Protein AF-A0A6B2EL92-F1 (afdb_monomer)

Structure (mmCIF, N/CA/C/O backbone):
data_AF-A0A6B2EL92-F1
#
_entry.id   AF-A0A6B2EL92-F1
#
loop_
_atom_site.group_PDB
_atom_site.id
_atom_site.type_symbol
_atom_site.label_atom_id
_atom_site.label_alt_id
_atom_site.label_comp_id
_atom_site.label_asym_id
_atom_site.label_entity_id
_atom_site.label_seq_id
_atom_site.pdbx_PDB_ins_code
_atom_site.Cartn_x
_atom_site.Cartn_y
_atom_site.Cartn_z
_atom_site.occupancy
_atom_site.B_iso_or_equiv
_atom_site.auth_seq_id
_atom_site.auth_comp_id
_atom_site.auth_asym_id
_atom_site.auth_atom_id
_atom_site.pdbx_PDB_model_num
ATOM 1 N N . GLN A 1 1 ? -45.113 -0.847 66.327 1.00 62.00 1 GLN A N 1
ATOM 2 C CA . GLN A 1 1 ? -43.669 -0.813 65.986 1.00 62.00 1 GLN A CA 1
ATOM 3 C C . GLN A 1 1 ? -43.277 -1.879 64.959 1.00 62.00 1 GLN A C 1
ATOM 5 O O . GLN A 1 1 ? -42.511 -1.548 64.067 1.00 62.00 1 GLN A O 1
ATOM 10 N N . ALA A 1 2 ? -43.807 -3.109 65.018 1.00 69.88 2 ALA A N 1
ATOM 11 C CA . ALA A 1 2 ? -43.454 -4.174 64.065 1.00 69.88 2 ALA A CA 1
ATOM 12 C C . ALA A 1 2 ? -43.907 -3.928 62.606 1.00 69.88 2 ALA A C 1
ATOM 14 O O . ALA A 1 2 ? -43.173 -4.281 61.688 1.00 69.88 2 ALA A O 1
ATOM 15 N N . ASP A 1 3 ? -45.066 -3.299 62.379 1.00 76.19 3 ASP A N 1
ATOM 16 C CA . ASP A 1 3 ? -45.575 -3.066 61.013 1.00 76.19 3 ASP A CA 1
ATOM 17 C C . ASP A 1 3 ? -44.811 -1.967 60.266 1.00 76.19 3 ASP A C 1
ATOM 19 O O . ASP A 1 3 ? -44.430 -2.161 59.117 1.00 76.19 3 ASP A O 1
ATOM 23 N N . ALA A 1 4 ? -44.444 -0.883 60.955 1.00 79.31 4 ALA A N 1
ATOM 24 C CA . ALA A 1 4 ? -43.584 0.159 60.389 1.00 79.31 4 ALA A CA 1
ATOM 25 C C . ALA A 1 4 ? -42.209 -0.388 59.959 1.00 79.31 4 ALA A C 1
ATOM 27 O O . ALA A 1 4 ? -41.634 0.064 58.975 1.00 79.31 4 ALA A O 1
ATOM 28 N N . LEU A 1 5 ? -41.688 -1.395 60.671 1.00 82.56 5 LEU A N 1
ATOM 29 C CA . LEU A 1 5 ? -40.421 -2.033 60.318 1.00 82.56 5 LEU A CA 1
ATOM 30 C C . LEU A 1 5 ? -40.536 -2.875 59.037 1.00 82.56 5 LEU A C 1
ATOM 32 O O . LEU A 1 5 ? -39.579 -2.951 58.273 1.00 82.56 5 LEU A O 1
ATOM 36 N N . LYS A 1 6 ? -41.695 -3.504 58.795 1.00 86.81 6 LYS A N 1
ATOM 37 C CA . LYS A 1 6 ? -41.954 -4.298 57.583 1.00 86.81 6 LYS A CA 1
ATOM 38 C C . LYS A 1 6 ? -42.081 -3.422 56.341 1.00 86.81 6 LYS A C 1
ATOM 40 O O . LYS A 1 6 ? -41.546 -3.805 55.303 1.00 86.81 6 LYS A O 1
ATOM 45 N N . ASP A 1 7 ? -42.731 -2.267 56.460 1.00 89.06 7 ASP A N 1
ATOM 46 C CA . ASP A 1 7 ? -42.866 -1.317 55.349 1.00 89.06 7 ASP A CA 1
ATOM 47 C C . ASP A 1 7 ? -41.502 -0.758 54.929 1.00 89.06 7 ASP A C 1
ATOM 49 O O . ASP A 1 7 ? -41.141 -0.839 53.757 1.00 89.06 7 ASP A O 1
ATOM 53 N N . VAL A 1 8 ? -40.661 -0.355 55.889 1.00 88.56 8 VAL A N 1
ATOM 54 C CA . VAL A 1 8 ? -39.284 0.093 55.603 1.00 88.56 8 VAL A CA 1
ATOM 55 C C . VAL A 1 8 ? -38.455 -1.003 54.918 1.00 88.56 8 VAL A C 1
ATOM 57 O O . VAL A 1 8 ? -37.669 -0.727 54.012 1.00 88.56 8 VAL A O 1
ATOM 60 N N . LEU A 1 9 ? -38.634 -2.267 55.314 1.00 90.31 9 LEU A N 1
ATOM 61 C CA . LEU A 1 9 ? -37.930 -3.408 54.717 1.00 90.31 9 LEU A CA 1
ATOM 62 C C . LEU A 1 9 ? -38.389 -3.693 53.279 1.00 90.31 9 LEU A C 1
ATOM 64 O O . LEU A 1 9 ? -37.594 -4.141 52.450 1.00 90.31 9 LEU A O 1
ATOM 68 N N . LYS A 1 10 ? -39.665 -3.438 52.981 1.00 91.69 10 LYS A N 1
ATOM 69 C CA . LYS A 1 10 ? -40.235 -3.555 51.637 1.00 91.69 10 LYS A CA 1
ATOM 70 C C . LYS A 1 10 ? -39.703 -2.453 50.721 1.00 91.69 10 LYS A C 1
ATOM 72 O O . LYS A 1 10 ? -39.262 -2.761 49.614 1.00 91.69 10 LYS A O 1
ATOM 77 N N . ASP A 1 11 ? -39.651 -1.218 51.212 1.00 92.56 11 ASP A N 1
ATOM 78 C CA . ASP A 1 11 ? -39.120 -0.076 50.464 1.00 92.56 11 ASP A CA 1
ATOM 79 C C . ASP A 1 11 ? -37.625 -0.243 50.168 1.00 92.56 11 ASP A C 1
ATOM 81 O O . ASP A 1 11 ? -37.191 -0.037 49.036 1.00 92.56 11 ASP A O 1
ATOM 85 N N . LEU A 1 12 ? -36.842 -0.729 51.139 1.00 91.56 12 LEU A N 1
ATOM 86 C CA . LEU A 1 12 ? -35.421 -1.046 50.948 1.00 91.56 12 LEU A CA 1
ATOM 87 C C . LEU A 1 12 ? -35.187 -2.096 49.857 1.00 91.56 12 LEU A C 1
ATOM 89 O O . LEU A 1 12 ? -34.265 -1.951 49.053 1.00 91.56 12 LEU A O 1
ATOM 93 N N . LYS A 1 13 ? -36.021 -3.141 49.799 1.00 91.94 13 LYS A N 1
ATOM 94 C CA . LYS A 1 13 ? -35.942 -4.152 48.734 1.00 91.94 13 LYS A CA 1
ATOM 95 C C . LYS A 1 13 ? -36.304 -3.568 47.372 1.00 91.94 13 LYS A C 1
ATOM 97 O O . LYS A 1 13 ? -35.596 -3.834 46.404 1.00 91.94 13 LYS A O 1
ATOM 102 N N . SER A 1 14 ? -37.345 -2.738 47.311 1.00 92.06 14 SER A N 1
ATOM 103 C CA . SER A 1 14 ? -37.746 -2.052 46.078 1.00 92.06 14 SER A CA 1
ATOM 104 C C . SER A 1 14 ? -36.628 -1.141 45.554 1.00 92.06 14 SER A C 1
ATOM 106 O O . SER A 1 14 ? -36.271 -1.206 44.379 1.00 92.06 14 SER A O 1
ATOM 108 N N . LEU A 1 15 ? -36.003 -0.355 46.436 1.00 91.50 15 LEU A N 1
ATOM 109 C CA . LEU A 1 15 ? -34.844 0.480 46.106 1.00 91.50 15 LEU A CA 1
ATOM 110 C C . LEU A 1 15 ? -33.643 -0.353 45.641 1.00 91.50 15 LEU A C 1
ATOM 112 O O . LEU A 1 15 ? -32.949 0.026 44.698 1.00 91.50 15 LEU A O 1
ATOM 116 N N . GLN A 1 16 ? -33.392 -1.505 46.265 1.00 92.94 16 GLN A N 1
ATOM 117 C CA . GLN A 1 16 ? -32.306 -2.397 45.860 1.00 92.94 16 GLN A CA 1
ATOM 118 C C . GLN A 1 16 ? -32.509 -2.938 44.434 1.00 92.94 16 GLN A C 1
ATOM 120 O O . GLN A 1 16 ? -31.552 -2.990 43.655 1.00 92.94 16 GLN A O 1
ATOM 125 N N . GLU A 1 17 ? -33.735 -3.323 44.075 1.00 92.81 17 GLU A N 1
ATOM 126 C CA . GLU A 1 17 ? -34.073 -3.784 42.723 1.00 92.81 17 GLU A CA 1
ATOM 127 C C . GLU A 1 17 ? -33.903 -2.671 41.682 1.00 92.81 17 GLU A C 1
ATOM 129 O O . GLU A 1 17 ? -33.336 -2.898 40.606 1.00 92.81 17 GLU A O 1
ATOM 134 N N . GLU A 1 18 ? -34.310 -1.446 42.016 1.00 92.62 18 GLU A N 1
ATOM 135 C CA . GLU A 1 18 ? -34.165 -0.287 41.138 1.00 92.62 18 GLU A CA 1
ATOM 136 C C . GLU A 1 18 ? -32.689 0.076 40.904 1.00 92.62 18 GLU A C 1
ATOM 138 O O . GLU A 1 18 ? -32.262 0.264 39.760 1.00 92.62 18 GLU A O 1
ATOM 143 N N . VAL A 1 19 ? -31.865 0.047 41.957 1.00 92.00 19 VAL A N 1
ATOM 144 C CA . VAL A 1 19 ? -30.409 0.245 41.853 1.00 92.00 19 VAL A CA 1
ATOM 145 C C . VAL A 1 19 ? -29.755 -0.843 40.995 1.00 92.00 19 VAL A C 1
ATOM 147 O O . VAL A 1 19 ? -28.868 -0.545 40.190 1.00 92.00 19 VAL A O 1
ATOM 150 N N . GLN A 1 20 ? -30.181 -2.104 41.108 1.00 91.56 20 GLN A N 1
ATOM 151 C CA . GLN A 1 20 ? -29.668 -3.173 40.243 1.00 91.56 20 GLN A CA 1
ATOM 152 C C . GLN A 1 20 ? -30.050 -2.967 38.775 1.00 91.56 20 GLN A C 1
ATOM 154 O O . GLN A 1 20 ? -29.225 -3.201 37.885 1.00 91.56 20 GLN A O 1
ATOM 159 N N . LYS A 1 21 ? -31.279 -2.514 38.510 1.00 91.44 21 LYS A N 1
ATOM 160 C CA . LYS A 1 21 ? -31.738 -2.195 37.157 1.00 91.44 21 LYS A CA 1
ATOM 161 C C . LYS A 1 21 ? -30.909 -1.060 36.560 1.00 91.44 21 LYS A C 1
ATOM 163 O O . LYS A 1 21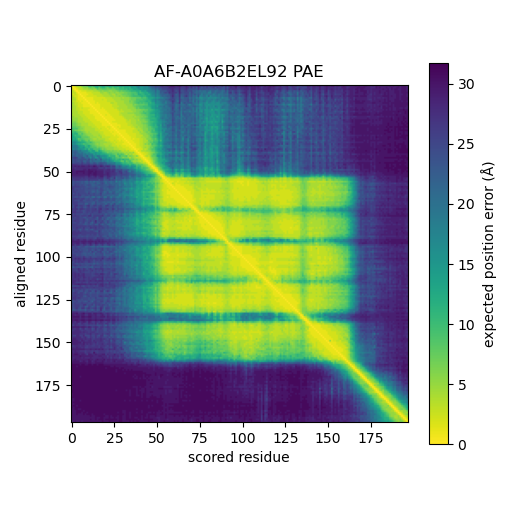 ? -30.398 -1.216 35.451 1.00 91.44 21 LYS A O 1
ATOM 168 N N . LEU A 1 22 ? -30.685 0.005 37.334 1.00 90.50 22 LEU A N 1
ATOM 169 C CA . LEU A 1 22 ? -29.854 1.143 36.945 1.00 90.50 22 LEU A CA 1
ATOM 170 C C . LEU A 1 22 ? -28.427 0.715 36.586 1.00 90.50 22 LEU A C 1
ATOM 172 O O . LEU A 1 22 ? -27.943 1.073 35.512 1.00 90.50 22 LEU A O 1
ATOM 176 N N . ARG A 1 23 ? -27.790 -0.136 37.403 1.00 90.19 23 ARG A N 1
ATOM 177 C CA . ARG A 1 23 ? -26.445 -0.672 37.117 1.00 90.19 23 ARG A CA 1
ATOM 178 C C . ARG A 1 23 ? -26.371 -1.405 35.775 1.00 90.19 23 ARG A C 1
ATOM 180 O O . ARG A 1 23 ? -25.430 -1.180 35.014 1.00 90.19 23 ARG A O 1
ATOM 187 N N . LYS A 1 24 ? -27.368 -2.236 35.448 1.00 88.94 24 LYS A N 1
ATOM 188 C CA . LYS A 1 24 ? -27.425 -2.950 34.157 1.00 88.94 24 LYS A CA 1
ATOM 189 C C . LYS A 1 24 ? -27.545 -1.984 32.976 1.00 88.94 24 LYS A C 1
ATOM 191 O O . LYS A 1 24 ? -26.865 -2.162 31.963 1.00 88.94 24 LYS A O 1
ATOM 196 N N . THR A 1 25 ? -28.368 -0.942 33.102 1.00 88.75 25 THR A N 1
ATOM 197 C CA . THR A 1 25 ? -28.475 0.109 32.076 1.00 88.75 25 THR A CA 1
ATOM 198 C C . THR A 1 25 ? -27.173 0.882 31.903 1.00 88.75 25 THR A C 1
ATOM 200 O O . THR A 1 25 ? -26.753 1.077 30.764 1.00 88.75 25 THR A O 1
ATOM 203 N N . THR A 1 26 ? -26.487 1.251 32.989 1.00 86.25 26 THR A N 1
ATOM 204 C CA . THR A 1 26 ? -25.195 1.951 32.912 1.00 86.25 26 THR A CA 1
ATOM 205 C C . THR A 1 26 ? -24.138 1.099 32.215 1.00 86.25 26 THR A C 1
ATOM 207 O O . THR A 1 26 ? -23.452 1.599 31.333 1.00 86.25 26 THR A O 1
ATOM 210 N N . GLN A 1 27 ? -24.057 -0.197 32.532 1.00 86.25 27 GLN A N 1
ATOM 211 C CA . GLN A 1 27 ? -23.104 -1.119 31.902 1.00 86.25 27 GLN A CA 1
ATOM 212 C C . GLN A 1 27 ? -23.378 -1.325 30.401 1.00 86.25 27 GLN A C 1
ATOM 214 O O . GLN A 1 27 ? -22.464 -1.424 29.580 1.00 86.25 27 GLN A O 1
ATOM 219 N N . THR A 1 28 ? -24.657 -1.357 30.023 1.00 85.56 28 THR A N 1
ATOM 220 C CA . THR A 1 28 ? -25.063 -1.427 28.614 1.00 85.56 28 THR A CA 1
ATOM 221 C C . THR A 1 28 ? -24.697 -0.138 27.875 1.00 85.56 28 THR A C 1
ATOM 223 O O . THR A 1 28 ? -24.217 -0.194 26.744 1.00 85.56 28 THR A O 1
ATOM 226 N N . ALA A 1 29 ? -24.897 1.022 28.507 1.00 83.25 29 ALA A N 1
ATOM 227 C CA . ALA A 1 29 ? -24.548 2.316 27.933 1.00 83.25 29 ALA A CA 1
ATOM 228 C C . ALA A 1 29 ? -23.032 2.465 27.738 1.00 83.25 29 ALA A C 1
ATOM 230 O O . ALA A 1 29 ? -22.611 2.840 26.648 1.00 83.25 29 ALA A O 1
ATOM 231 N N . THR A 1 30 ? -22.209 2.091 28.722 1.00 83.88 30 THR A N 1
ATOM 232 C CA . THR A 1 30 ? -20.742 2.144 28.586 1.00 83.88 30 THR A CA 1
ATOM 233 C C . THR A 1 30 ? -20.225 1.216 27.497 1.00 83.88 30 THR A C 1
ATOM 235 O O . THR A 1 30 ? -19.344 1.603 26.738 1.00 83.88 30 THR A O 1
ATOM 238 N N . THR A 1 31 ? -20.813 0.028 27.343 1.00 83.19 31 THR A N 1
ATOM 239 C CA . THR A 1 31 ? -20.424 -0.891 26.263 1.00 83.19 31 THR A CA 1
ATOM 240 C C . THR A 1 31 ? -20.782 -0.314 24.890 1.00 83.19 31 THR A C 1
ATOM 242 O O . THR A 1 31 ? -19.991 -0.393 23.955 1.00 83.19 31 THR A O 1
ATOM 245 N N . LYS A 1 32 ? -21.957 0.317 24.759 1.00 85.50 32 LYS A N 1
ATOM 246 C CA . LYS A 1 32 ? -22.360 0.997 23.518 1.00 85.50 32 LYS A CA 1
ATOM 247 C C . LYS A 1 32 ? -21.472 2.199 23.196 1.00 85.50 32 LYS A C 1
ATOM 249 O O . LYS A 1 32 ? -21.157 2.387 22.028 1.00 85.50 32 LYS A O 1
ATOM 254 N N . ILE A 1 33 ? -21.059 2.968 24.205 1.00 82.81 33 ILE A N 1
ATOM 255 C CA . ILE A 1 33 ? -20.118 4.084 24.041 1.00 82.81 33 ILE A CA 1
ATOM 256 C C . ILE A 1 33 ? -18.766 3.562 23.549 1.00 82.81 33 ILE A C 1
ATOM 258 O O . ILE A 1 33 ? -18.303 4.025 22.518 1.00 82.81 33 ILE A O 1
ATOM 262 N N . ALA A 1 34 ? -18.209 2.522 24.175 1.00 75.31 34 ALA A N 1
ATOM 263 C CA . ALA A 1 34 ? -16.937 1.935 23.745 1.00 75.31 34 ALA A CA 1
ATOM 264 C C . ALA A 1 34 ? -16.983 1.396 22.299 1.00 75.31 34 ALA A C 1
ATOM 266 O O . ALA A 1 34 ? -16.024 1.522 21.539 1.00 75.31 34 ALA A O 1
ATOM 267 N N . ILE A 1 35 ? -18.114 0.809 21.887 1.00 78.56 35 ILE A N 1
ATOM 268 C CA . ILE A 1 35 ? -18.321 0.376 20.496 1.00 78.56 35 ILE A CA 1
ATOM 269 C C . ILE A 1 35 ? -18.416 1.585 19.555 1.00 78.56 35 ILE A C 1
ATOM 271 O O . ILE A 1 35 ? -17.847 1.555 18.466 1.00 78.56 35 ILE A O 1
ATOM 275 N N . ALA A 1 36 ? -19.126 2.642 19.956 1.00 71.88 36 ALA A N 1
ATOM 276 C CA . ALA A 1 36 ? -19.247 3.862 19.168 1.00 71.88 36 ALA A CA 1
ATOM 277 C C . ALA A 1 36 ? -17.892 4.562 18.997 1.00 71.88 36 ALA A C 1
ATOM 279 O O . ALA A 1 36 ? -17.564 4.924 17.875 1.00 71.88 36 ALA A O 1
ATOM 280 N N . GLU A 1 37 ? -17.086 4.661 20.056 1.00 73.25 37 GLU A N 1
ATOM 281 C CA . GLU A 1 37 ? -15.731 5.230 20.036 1.00 73.25 37 GLU A CA 1
ATOM 282 C C . GLU A 1 37 ? -14.824 4.472 19.059 1.00 73.25 37 GLU A C 1
ATOM 284 O O . GLU A 1 37 ? -14.254 5.068 18.142 1.00 73.25 37 GLU A O 1
ATOM 289 N N . LYS A 1 38 ? -14.801 3.136 19.151 1.00 69.25 38 LYS A N 1
ATOM 290 C CA . LYS A 1 38 ? -14.048 2.278 18.224 1.00 69.25 38 LYS A CA 1
ATOM 291 C C . LYS A 1 38 ? -14.486 2.457 16.763 1.00 69.25 38 LYS A C 1
ATOM 293 O O . LYS A 1 38 ? -13.662 2.451 15.844 1.00 69.25 38 LYS A O 1
ATOM 298 N N . ASN A 1 39 ? -15.789 2.613 16.535 1.00 67.62 39 ASN A N 1
ATOM 299 C CA . ASN A 1 39 ? -16.327 2.860 15.201 1.00 67.62 39 ASN A CA 1
ATOM 300 C C . ASN A 1 39 ? -15.980 4.270 14.703 1.00 67.62 39 ASN A C 1
ATOM 302 O O . ASN A 1 39 ? -15.669 4.428 13.526 1.00 67.62 39 ASN A O 1
ATOM 306 N N . THR A 1 40 ? -15.993 5.287 15.569 1.00 64.44 40 THR A N 1
ATOM 307 C CA . THR A 1 40 ? -15.628 6.658 15.190 1.00 64.44 40 THR A CA 1
ATOM 308 C C . THR A 1 40 ? -14.151 6.795 14.854 1.00 64.44 40 THR A C 1
ATOM 310 O O . THR A 1 40 ? -13.849 7.463 13.874 1.00 64.44 40 THR A O 1
ATOM 313 N N . GLU A 1 41 ? -13.247 6.117 15.569 1.00 60.81 41 GLU A N 1
ATOM 314 C CA . GLU A 1 41 ? -11.820 6.060 15.211 1.00 60.81 41 GLU A CA 1
ATOM 315 C C . GLU A 1 41 ? -11.624 5.431 13.825 1.00 60.81 41 GLU A C 1
ATOM 317 O O . GLU A 1 41 ? -10.952 5.998 12.966 1.00 60.81 41 GLU A O 1
ATOM 322 N N . SER A 1 42 ? -12.318 4.319 13.559 1.00 59.28 42 SER A N 1
ATOM 323 C CA . SER A 1 42 ? -12.273 3.640 12.255 1.00 59.28 42 SER A CA 1
ATOM 324 C C . SER A 1 42 ? -12.815 4.509 11.109 1.00 59.28 42 SER A C 1
ATOM 326 O O . SER A 1 42 ? -12.367 4.388 9.971 1.00 59.28 42 SER A O 1
ATOM 328 N N . ILE A 1 43 ? -13.794 5.378 11.386 1.00 59.31 43 ILE A N 1
ATOM 329 C CA . ILE A 1 43 ? -14.372 6.305 10.402 1.00 59.31 43 ILE A CA 1
ATOM 330 C C . ILE A 1 43 ? -13.485 7.544 10.220 1.00 59.31 43 ILE A C 1
ATOM 332 O O . ILE A 1 43 ? -13.347 8.025 9.097 1.00 59.31 43 ILE A O 1
ATOM 336 N N . LEU A 1 44 ? -12.857 8.055 11.281 1.00 55.09 44 LEU A N 1
ATOM 337 C CA . LEU A 1 44 ? -11.950 9.203 11.189 1.00 55.09 44 LEU A CA 1
ATOM 338 C C . LEU A 1 44 ? -10.738 8.887 10.297 1.00 55.09 44 LEU A C 1
ATOM 340 O O . LEU A 1 44 ? -10.370 9.715 9.462 1.00 55.09 44 LEU A O 1
ATOM 344 N N . ASP A 1 45 ? -10.215 7.661 10.393 1.00 55.38 45 ASP A N 1
ATOM 345 C CA . ASP A 1 45 ? -9.161 7.127 9.515 1.00 55.38 45 ASP A CA 1
ATOM 346 C C . ASP A 1 45 ? -9.585 7.041 8.032 1.00 55.38 45 ASP A C 1
ATOM 348 O O . ASP A 1 45 ? -8.746 7.060 7.128 1.00 55.38 45 ASP A O 1
ATOM 352 N N . LEU A 1 46 ? -10.890 6.964 7.747 1.00 54.50 46 LEU A N 1
ATOM 353 C CA . LEU A 1 46 ? -11.427 6.901 6.383 1.00 54.50 46 LEU A CA 1
ATOM 354 C C . LEU A 1 46 ? -11.695 8.284 5.774 1.00 54.50 46 LEU A C 1
ATOM 356 O O . LEU A 1 46 ? -11.638 8.420 4.551 1.00 54.50 46 LEU A O 1
ATOM 360 N N . VAL A 1 47 ? -12.004 9.292 6.597 1.00 50.88 47 VAL A N 1
ATOM 361 C CA . VAL A 1 47 ? -12.544 10.585 6.137 1.00 50.88 47 VAL A CA 1
ATOM 362 C C . VAL A 1 47 ? -11.475 11.665 5.974 1.00 50.88 47 VAL A C 1
ATOM 364 O O . VAL A 1 47 ? -11.686 12.593 5.194 1.00 50.88 47 VAL A O 1
ATOM 367 N N . GLN A 1 48 ? -10.315 11.566 6.631 1.00 48.12 48 GLN A N 1
ATOM 368 C CA . GLN A 1 48 ? -9.270 12.568 6.415 1.00 48.12 48 GLN A CA 1
ATOM 369 C C . GLN A 1 48 ? -8.563 12.369 5.056 1.00 48.12 48 GLN A C 1
ATOM 371 O O . GLN A 1 48 ? -7.986 11.303 4.795 1.00 48.12 48 GLN A O 1
ATOM 376 N N . PRO A 1 49 ? -8.577 13.378 4.159 1.00 47.97 49 PRO A N 1
ATOM 377 C CA . PRO A 1 49 ? -7.611 13.426 3.076 1.00 47.97 49 PRO A CA 1
ATOM 378 C C . PRO A 1 49 ? -6.236 13.584 3.720 1.00 47.97 49 PRO A C 1
ATOM 380 O O . PRO A 1 49 ? -6.021 14.524 4.477 1.00 47.97 49 PRO A O 1
ATOM 383 N N . ASP A 1 50 ? -5.347 12.630 3.461 1.00 53.03 50 ASP A N 1
ATOM 384 C CA . ASP A 1 50 ? -4.000 12.605 4.027 1.00 53.03 50 ASP A CA 1
ATOM 385 C C . ASP A 1 50 ? -3.227 13.785 3.408 1.00 53.03 50 ASP A C 1
ATOM 387 O O . ASP A 1 50 ? -2.938 13.742 2.206 1.00 53.03 50 ASP A O 1
ATOM 391 N N . PRO A 1 51 ? -2.981 14.885 4.146 1.00 46.00 51 PRO A N 1
ATOM 392 C CA . PRO A 1 51 ? -2.539 16.146 3.548 1.00 46.00 51 PRO A CA 1
ATOM 393 C C . PRO A 1 51 ? -1.087 16.093 3.043 1.00 46.00 51 PRO A C 1
ATOM 395 O O . PRO A 1 51 ? -0.634 17.022 2.383 1.00 46.00 51 PRO A O 1
ATOM 398 N N . GLU A 1 52 ? -0.383 14.989 3.297 1.00 52.66 52 GLU A N 1
ATOM 399 C CA . GLU A 1 52 ? 0.986 14.721 2.855 1.00 52.66 52 GLU A CA 1
ATOM 400 C C . GLU A 1 52 ? 1.106 13.308 2.273 1.00 52.66 52 GLU A C 1
ATOM 402 O O . GLU A 1 52 ? 2.044 12.574 2.580 1.00 52.66 52 GLU A O 1
ATOM 407 N N . SER A 1 53 ? 0.143 12.863 1.459 1.00 61.28 53 SER A N 1
ATOM 408 C CA . SER A 1 53 ? 0.303 11.559 0.814 1.00 61.28 53 SER A CA 1
ATOM 409 C C . SER A 1 53 ? 1.510 11.604 -0.129 1.00 61.28 53 SER A C 1
ATOM 411 O O . SER A 1 53 ? 1.438 12.141 -1.230 1.00 61.28 53 SER A O 1
ATOM 413 N N . SER A 1 54 ? 2.631 11.013 0.289 1.00 72.56 54 SER A N 1
ATOM 414 C CA . SER A 1 54 ? 3.834 10.805 -0.532 1.00 72.56 54 SER A CA 1
ATOM 415 C C . SER A 1 54 ? 3.619 9.787 -1.666 1.00 72.56 54 SER A C 1
ATOM 417 O O . SER A 1 54 ? 4.574 9.326 -2.291 1.00 72.56 54 SER A O 1
ATOM 419 N N . PHE A 1 55 ? 2.363 9.406 -1.903 1.00 84.12 55 PHE A N 1
ATOM 420 C CA . PHE A 1 55 ? 1.921 8.448 -2.898 1.00 84.12 55 PHE A CA 1
ATOM 421 C C . PHE A 1 55 ? 1.008 9.139 -3.928 1.00 84.12 55 PHE A C 1
ATOM 423 O O . PHE A 1 55 ? 0.221 10.013 -3.561 1.00 84.12 55 PHE A O 1
ATOM 430 N N . PRO A 1 56 ? 1.039 8.719 -5.203 1.00 89.19 56 PRO A N 1
ATOM 431 C CA . PRO A 1 56 ? 1.879 7.653 -5.740 1.00 89.19 56 PRO A CA 1
ATOM 432 C C . PRO A 1 56 ? 3.348 8.080 -5.903 1.00 89.19 56 PRO A C 1
ATOM 434 O O . PRO A 1 56 ? 3.649 9.233 -6.184 1.00 89.19 56 PRO A O 1
ATOM 437 N N . ILE A 1 57 ? 4.267 7.126 -5.763 1.00 90.69 57 ILE A N 1
ATOM 438 C CA . ILE A 1 57 ? 5.700 7.290 -6.021 1.00 90.69 57 ILE A CA 1
ATOM 439 C C . ILE A 1 57 ? 5.918 7.330 -7.533 1.00 90.69 57 ILE A C 1
ATOM 441 O O . ILE A 1 57 ? 5.545 6.391 -8.244 1.00 90.69 57 ILE A O 1
ATOM 445 N N . GLN A 1 58 ? 6.546 8.404 -8.004 1.00 92.56 58 GLN A N 1
ATOM 446 C CA . GLN A 1 58 ? 6.724 8.699 -9.433 1.00 92.56 58 GLN A CA 1
ATOM 447 C C . GLN A 1 58 ? 8.197 8.706 -9.857 1.00 92.56 58 GLN A C 1
ATOM 449 O O . GLN A 1 58 ? 8.508 8.636 -11.0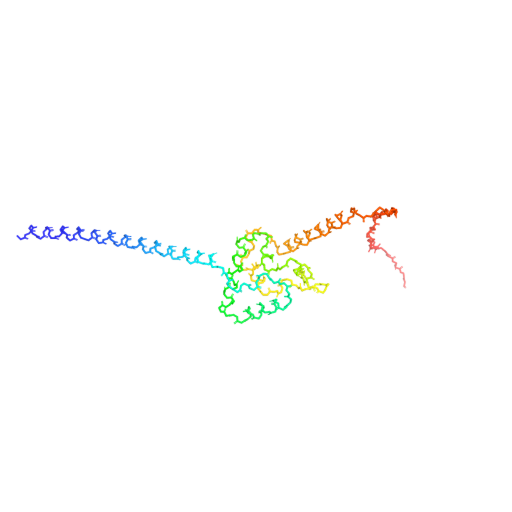43 1.00 92.56 58 GLN A O 1
ATOM 454 N N . SER A 1 59 ? 9.111 8.812 -8.893 1.00 92.81 59 SER A N 1
ATOM 455 C CA . SER A 1 59 ? 10.546 8.931 -9.136 1.00 92.81 59 SER A CA 1
ATOM 456 C C . SER A 1 59 ? 11.378 8.335 -8.005 1.00 92.81 59 SER A C 1
ATOM 458 O O . SER A 1 59 ? 10.899 8.129 -6.884 1.00 92.81 59 SER A O 1
ATOM 460 N N . ASP A 1 60 ? 12.662 8.133 -8.284 1.00 92.19 60 ASP A N 1
ATOM 461 C CA . ASP A 1 60 ? 13.635 7.674 -7.293 1.00 92.19 60 ASP A CA 1
ATOM 462 C C . ASP A 1 60 ? 13.770 8.644 -6.116 1.00 92.19 60 ASP A C 1
ATOM 464 O O . ASP A 1 60 ? 13.875 8.204 -4.975 1.00 92.19 60 ASP A O 1
ATOM 468 N N . ASP A 1 61 ? 13.676 9.952 -6.362 1.00 91.06 61 ASP A N 1
ATOM 469 C CA . ASP A 1 61 ? 13.708 10.960 -5.300 1.00 91.06 61 ASP A CA 1
ATOM 470 C C . ASP A 1 61 ? 12.507 10.826 -4.363 1.00 91.06 61 ASP A C 1
ATOM 472 O O . ASP A 1 61 ? 12.659 10.894 -3.142 1.00 91.06 61 ASP A O 1
ATOM 476 N N . THR A 1 62 ? 11.307 10.603 -4.916 1.00 90.69 62 THR A N 1
ATOM 477 C CA . THR A 1 62 ? 10.109 10.365 -4.096 1.00 90.69 62 THR A CA 1
ATOM 478 C C . THR A 1 62 ? 10.219 9.061 -3.314 1.00 90.69 62 THR A C 1
ATOM 480 O O . THR A 1 62 ? 9.889 9.034 -2.133 1.00 90.69 62 THR A O 1
ATOM 483 N N . LEU A 1 63 ? 10.767 8.004 -3.921 1.00 91.81 63 LEU A N 1
ATOM 484 C CA . LEU A 1 63 ? 10.997 6.737 -3.235 1.00 91.81 63 LEU A CA 1
ATOM 485 C C . LEU A 1 63 ? 11.985 6.887 -2.077 1.00 91.81 63 LEU A C 1
ATOM 487 O O . LEU A 1 63 ? 11.720 6.382 -0.990 1.00 91.81 63 LEU A O 1
ATOM 491 N N . ASN A 1 64 ? 13.105 7.573 -2.301 1.00 90.81 64 ASN A N 1
ATOM 492 C CA . ASN A 1 64 ? 14.145 7.762 -1.294 1.00 90.81 64 ASN A CA 1
ATOM 493 C C . ASN A 1 64 ? 13.625 8.581 -0.105 1.00 90.81 64 ASN A C 1
ATOM 495 O O . ASN A 1 64 ? 13.931 8.249 1.036 1.00 90.81 64 ASN A O 1
ATOM 499 N N . LYS A 1 65 ? 12.797 9.607 -0.355 1.00 89.19 65 LYS A N 1
ATOM 500 C CA . LYS A 1 65 ? 12.123 10.372 0.707 1.00 89.19 65 LYS A CA 1
ATOM 501 C C . LYS A 1 65 ? 11.195 9.485 1.533 1.00 89.19 65 LYS A C 1
ATOM 503 O O . LYS A 1 65 ? 11.349 9.411 2.743 1.00 89.19 65 LYS A O 1
ATOM 508 N N . VAL A 1 66 ? 10.319 8.730 0.868 1.00 89.38 66 VAL A N 1
ATOM 509 C CA . VAL A 1 66 ? 9.392 7.803 1.538 1.00 89.38 66 VAL A CA 1
ATOM 510 C C . VAL A 1 66 ? 10.137 6.729 2.335 1.00 89.38 66 VAL A C 1
ATOM 512 O O . VAL A 1 66 ? 9.705 6.352 3.420 1.00 89.38 66 VAL A O 1
ATOM 515 N N . GLN A 1 67 ? 11.261 6.224 1.822 1.00 89.44 67 GLN A N 1
ATOM 516 C CA . GLN A 1 67 ? 12.100 5.271 2.551 1.00 89.44 67 GLN A CA 1
ATOM 517 C C . GLN A 1 67 ? 12.763 5.907 3.774 1.00 89.44 67 GLN A C 1
ATOM 519 O O . GLN A 1 67 ? 12.733 5.307 4.844 1.00 89.44 67 GLN A O 1
ATOM 524 N N . ALA A 1 68 ? 13.291 7.127 3.648 1.00 88.25 68 ALA A N 1
ATOM 525 C CA . ALA A 1 68 ? 13.844 7.855 4.785 1.00 88.25 68 ALA A CA 1
ATOM 526 C C . ALA A 1 68 ? 12.781 8.083 5.874 1.00 88.25 68 ALA A C 1
ATOM 528 O O . ALA A 1 68 ? 13.024 7.786 7.042 1.00 88.25 68 ALA A O 1
ATOM 529 N N . ASP A 1 69 ? 11.578 8.515 5.490 1.00 87.06 69 ASP A N 1
ATOM 530 C CA . ASP A 1 69 ? 10.457 8.714 6.415 1.00 87.06 69 ASP A CA 1
ATOM 531 C C . ASP A 1 69 ? 10.001 7.402 7.069 1.00 87.06 69 ASP A C 1
ATOM 533 O O . ASP A 1 69 ? 9.598 7.375 8.235 1.00 87.06 69 ASP A O 1
ATOM 537 N N . TRP A 1 70 ? 10.089 6.285 6.344 1.00 87.75 70 TRP A N 1
ATOM 538 C CA . TRP A 1 70 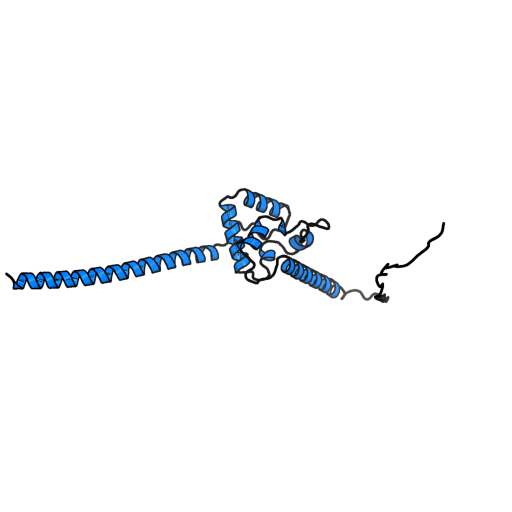? 9.793 4.960 6.880 1.00 87.75 70 TRP A CA 1
ATOM 539 C C . TRP A 1 70 ? 10.815 4.506 7.929 1.00 87.75 70 TRP A C 1
ATOM 541 O O . TRP A 1 70 ? 10.437 3.962 8.971 1.00 87.75 70 TRP A O 1
ATOM 551 N N . ASP A 1 71 ? 12.100 4.740 7.670 1.00 86.00 71 ASP A N 1
ATOM 552 C CA . ASP A 1 71 ? 13.194 4.301 8.536 1.00 86.00 71 ASP A CA 1
ATOM 553 C C . ASP A 1 71 ? 13.278 5.115 9.837 1.00 86.00 71 ASP A C 1
ATOM 555 O O . ASP A 1 71 ? 13.699 4.589 10.871 1.00 86.00 71 ASP A O 1
ATOM 559 N N . LEU A 1 72 ? 12.810 6.367 9.818 1.00 84.12 72 LEU A N 1
ATOM 560 C CA . LEU A 1 72 ? 12.797 7.259 10.981 1.00 84.12 72 LEU A CA 1
ATOM 561 C C . LEU A 1 72 ? 11.767 6.871 12.062 1.00 84.12 72 LEU A C 1
ATOM 563 O O . LEU A 1 72 ? 11.887 7.349 13.190 1.00 84.12 72 LEU A O 1
ATOM 567 N N . LYS A 1 73 ? 10.793 5.993 11.764 1.00 77.00 73 LYS A N 1
ATOM 568 C CA . LYS A 1 73 ? 9.759 5.501 12.708 1.00 77.00 73 LYS A CA 1
ATOM 569 C C . LYS A 1 73 ? 9.068 6.616 13.508 1.00 77.00 73 LYS A C 1
ATOM 571 O O . LYS A 1 73 ? 8.898 6.511 14.723 1.00 77.00 73 LYS A O 1
ATOM 576 N N . THR A 1 74 ? 8.689 7.689 12.829 1.00 78.25 74 THR A N 1
ATOM 577 C CA . THR A 1 74 ? 8.017 8.853 13.420 1.00 78.25 74 THR A CA 1
ATOM 578 C C . THR A 1 74 ? 6.498 8.749 13.266 1.00 78.25 74 THR A C 1
ATOM 580 O O . THR A 1 74 ? 5.979 7.805 12.666 1.00 78.25 74 THR A O 1
ATOM 583 N N . ASP A 1 75 ? 5.767 9.760 13.743 1.00 77.94 75 ASP A N 1
ATOM 584 C CA . ASP A 1 75 ? 4.328 9.911 13.476 1.00 77.94 75 ASP A CA 1
ATOM 585 C C . ASP A 1 75 ? 4.002 9.879 11.971 1.00 77.94 75 ASP A C 1
ATOM 587 O O . ASP A 1 75 ? 2.933 9.418 11.571 1.00 77.94 75 ASP A O 1
ATOM 591 N N . VAL A 1 76 ? 4.940 10.310 11.117 1.00 79.00 76 VAL A N 1
ATOM 592 C CA . VAL A 1 76 ? 4.825 10.224 9.652 1.00 79.00 76 VAL A CA 1
ATOM 593 C C . VAL A 1 76 ? 4.729 8.765 9.204 1.00 79.00 76 VAL A C 1
ATOM 595 O O . VAL A 1 76 ? 3.880 8.423 8.382 1.00 79.00 76 VAL A O 1
ATOM 598 N N . THR A 1 77 ? 5.531 7.872 9.790 1.00 82.69 77 THR A N 1
ATOM 599 C CA . THR A 1 77 ? 5.495 6.437 9.489 1.00 82.69 77 THR A CA 1
ATOM 600 C C . THR A 1 77 ? 4.150 5.810 9.871 1.00 82.69 77 THR A C 1
ATOM 602 O O . THR A 1 77 ? 3.638 4.961 9.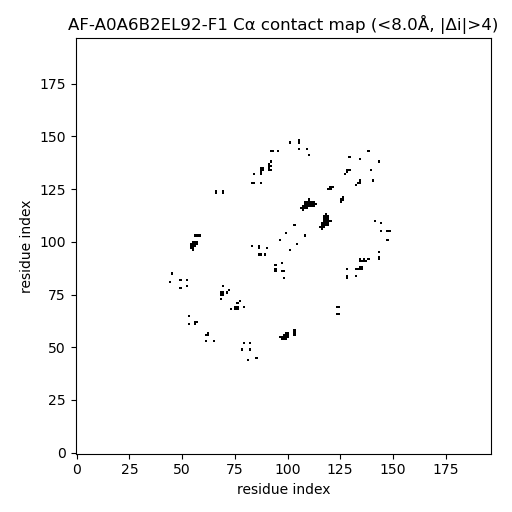140 1.00 82.69 77 THR A O 1
ATOM 605 N N . GLU A 1 78 ? 3.544 6.216 10.991 1.00 82.31 78 GLU A N 1
ATOM 606 C CA . GLU A 1 78 ? 2.222 5.710 11.392 1.00 82.31 78 GLU A CA 1
ATOM 607 C C . GLU A 1 78 ? 1.109 6.209 10.464 1.00 82.31 78 GLU A C 1
ATOM 609 O O . GLU A 1 78 ? 0.288 5.404 10.018 1.00 82.31 78 GLU A O 1
ATOM 614 N N . LYS A 1 79 ? 1.138 7.487 10.060 1.00 82.50 79 LYS A N 1
ATOM 615 C CA . LYS A 1 79 ? 0.232 8.009 9.019 1.00 82.50 79 LYS A CA 1
ATOM 616 C C . LYS A 1 79 ? 0.382 7.242 7.709 1.00 82.50 79 LYS A C 1
ATOM 618 O O . LYS A 1 79 ? -0.607 6.810 7.116 1.00 82.50 79 LYS A O 1
ATOM 623 N N . MET A 1 80 ? 1.623 6.971 7.309 1.00 85.56 80 MET A N 1
ATOM 624 C CA . MET A 1 80 ? 1.928 6.186 6.119 1.00 85.56 80 MET A CA 1
ATOM 625 C C . MET A 1 80 ? 1.332 4.777 6.209 1.00 85.56 80 MET A C 1
ATOM 627 O O . MET A 1 80 ? 0.680 4.327 5.268 1.00 85.56 80 MET A O 1
ATOM 631 N N . LYS A 1 81 ? 1.470 4.087 7.350 1.00 85.62 81 LYS A N 1
ATOM 632 C CA . LYS A 1 81 ? 0.836 2.775 7.574 1.00 85.62 81 LYS A CA 1
ATOM 633 C C . LYS A 1 81 ? -0.687 2.846 7.474 1.00 85.62 81 LYS A C 1
ATOM 635 O O . LYS A 1 81 ? -1.274 1.948 6.869 1.00 85.62 81 LYS A O 1
ATOM 640 N N . SER A 1 82 ? -1.324 3.879 8.020 1.00 84.00 82 SER A N 1
ATOM 641 C CA . SER A 1 82 ? -2.774 4.084 7.890 1.00 84.00 82 SER A CA 1
ATOM 642 C C . SER A 1 82 ? -3.194 4.293 6.432 1.00 84.00 82 SER A C 1
ATOM 644 O O . SER A 1 82 ? -4.127 3.641 5.958 1.00 84.00 82 SER A O 1
ATOM 646 N N . SER A 1 83 ? -2.445 5.092 5.670 1.00 84.38 83 SER A N 1
ATOM 647 C CA . SER A 1 83 ? -2.664 5.263 4.229 1.00 84.38 83 SER A CA 1
ATOM 648 C C . SER A 1 83 ? -2.518 3.948 3.451 1.00 84.38 83 SER A C 1
ATOM 650 O O . SER A 1 83 ? -3.382 3.602 2.642 1.00 84.38 83 SER A O 1
ATOM 652 N N . LEU A 1 84 ? -1.485 3.153 3.748 1.00 86.19 84 LEU A N 1
ATOM 653 C CA . LEU A 1 84 ? -1.274 1.834 3.140 1.00 86.19 84 LEU A CA 1
ATOM 654 C C . LEU A 1 84 ? -2.408 0.853 3.474 1.00 86.19 84 LEU A C 1
ATOM 656 O O . LEU A 1 84 ? -2.883 0.143 2.586 1.00 86.19 84 LEU A O 1
ATOM 660 N N . ARG A 1 85 ? -2.896 0.847 4.724 1.00 85.25 85 ARG A N 1
ATOM 661 C CA . ARG A 1 85 ? -4.084 0.071 5.129 1.00 85.25 85 ARG A CA 1
ATOM 662 C C . ARG A 1 85 ? -5.293 0.451 4.290 1.00 85.25 85 ARG A C 1
ATOM 664 O O . ARG A 1 85 ? -5.961 -0.436 3.764 1.00 85.25 85 ARG A O 1
ATOM 671 N N . ARG A 1 86 ? -5.537 1.751 4.108 1.00 81.25 86 ARG A N 1
ATOM 672 C CA . ARG A 1 86 ? -6.645 2.253 3.289 1.00 81.25 86 ARG A CA 1
ATOM 673 C C . ARG A 1 86 ? -6.513 1.824 1.828 1.00 81.25 86 ARG A C 1
ATOM 675 O O . ARG A 1 86 ? -7.493 1.376 1.240 1.00 81.25 86 ARG A O 1
ATOM 682 N N . PHE A 1 87 ? -5.319 1.914 1.239 1.00 83.56 87 PHE A N 1
ATOM 683 C CA . PHE A 1 87 ? -5.094 1.488 -0.147 1.00 83.56 87 PHE A CA 1
ATOM 684 C C . PHE A 1 87 ? -5.320 -0.005 -0.355 1.00 83.56 87 PHE A C 1
ATOM 686 O O . PHE A 1 87 ? -5.875 -0.391 -1.379 1.00 83.56 87 PHE A O 1
ATOM 693 N N . ILE A 1 88 ? -4.925 -0.842 0.602 1.00 81.00 88 ILE A N 1
ATOM 694 C CA . ILE A 1 88 ? -5.109 -2.291 0.495 1.00 81.00 88 ILE A CA 1
ATOM 695 C C . ILE A 1 88 ? -6.566 -2.676 0.735 1.00 81.00 88 ILE A C 1
ATOM 697 O O . ILE A 1 88 ? -7.113 -3.437 -0.059 1.00 81.00 88 ILE A O 1
ATOM 701 N N . ALA A 1 89 ? -7.212 -2.091 1.747 1.00 77.62 89 ALA A N 1
ATOM 702 C CA . ALA A 1 89 ? -8.623 -2.334 2.042 1.00 77.62 89 ALA A CA 1
ATOM 703 C C . ALA A 1 89 ? -9.548 -1.906 0.888 1.00 77.62 89 ALA A C 1
ATOM 705 O O . ALA A 1 89 ? -10.517 -2.596 0.584 1.00 77.62 89 ALA A O 1
ATOM 706 N N . ASN A 1 90 ? -9.232 -0.796 0.213 1.00 74.12 90 ASN A N 1
ATOM 707 C CA . ASN A 1 90 ? -10.030 -0.287 -0.908 1.00 74.12 90 ASN A CA 1
ATOM 708 C C . ASN A 1 90 ? -9.597 -0.862 -2.271 1.00 74.12 90 ASN A C 1
ATOM 710 O O . ASN A 1 90 ? -10.342 -0.785 -3.249 1.00 74.12 90 ASN A O 1
ATOM 714 N N . GLY A 1 91 ? -8.380 -1.400 -2.370 1.00 64.00 91 GLY A N 1
ATOM 715 C CA . GLY A 1 91 ? -7.695 -1.701 -3.625 1.00 64.00 91 GLY A CA 1
ATOM 716 C C . GLY A 1 91 ? -7.443 -3.188 -3.847 1.00 64.00 91 GLY A C 1
ATOM 717 O O . GLY A 1 91 ? -6.296 -3.563 -4.082 1.00 64.00 91 GLY A O 1
ATOM 718 N N . ASN A 1 92 ? -8.496 -4.016 -3.838 1.00 63.97 92 ASN A N 1
ATOM 719 C CA . ASN A 1 92 ? -8.419 -5.488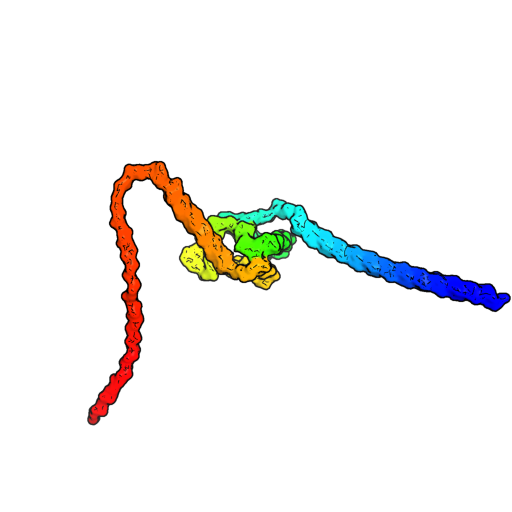 -3.943 1.00 63.97 92 ASN A CA 1
ATOM 720 C C . ASN A 1 92 ? -7.347 -6.009 -4.929 1.00 63.97 92 ASN A C 1
ATOM 722 O O . ASN A 1 92 ? -6.527 -6.848 -4.557 1.00 63.97 92 ASN A O 1
ATOM 726 N N . ASP A 1 93 ? -7.286 -5.445 -6.144 1.00 68.56 93 ASP A N 1
ATOM 727 C CA . ASP A 1 93 ? -6.406 -5.925 -7.225 1.00 68.56 93 ASP A CA 1
ATOM 728 C C . ASP A 1 93 ? -5.385 -4.893 -7.736 1.00 68.56 93 ASP A C 1
ATOM 730 O O . ASP A 1 93 ? -4.623 -5.178 -8.665 1.00 68.56 93 ASP A O 1
ATOM 734 N N . LYS A 1 94 ? -5.416 -3.665 -7.208 1.00 77.81 94 LYS A N 1
ATOM 735 C CA . LYS A 1 94 ? -4.661 -2.524 -7.758 1.00 77.81 94 LYS A CA 1
ATOM 736 C C . LYS A 1 94 ? -3.983 -1.661 -6.698 1.00 77.81 94 LYS A C 1
ATOM 738 O O . LYS A 1 94 ? -3.487 -0.598 -7.052 1.00 77.81 94 LYS A O 1
ATOM 743 N N . TRP A 1 95 ? -3.935 -2.092 -5.437 1.00 84.00 95 TRP A N 1
ATOM 744 C CA . TRP A 1 95 ? -3.320 -1.308 -4.360 1.00 84.00 95 TRP A CA 1
ATOM 745 C C . TRP A 1 95 ? -1.879 -0.884 -4.683 1.00 84.00 95 TRP A C 1
ATOM 747 O O . TRP A 1 95 ? -1.469 0.214 -4.322 1.00 84.00 95 TRP A O 1
ATOM 757 N N . LEU A 1 96 ? -1.129 -1.694 -5.441 1.00 87.62 96 LEU A N 1
ATOM 758 C CA . LEU A 1 96 ? 0.226 -1.338 -5.863 1.00 87.62 96 LEU A CA 1
ATOM 759 C C . LEU A 1 96 ? 0.264 -0.069 -6.736 1.00 87.62 96 LEU A C 1
ATOM 761 O O . LEU A 1 96 ? 1.218 0.694 -6.652 1.00 87.62 96 LEU A O 1
ATOM 765 N N . LEU A 1 97 ? -0.788 0.187 -7.521 1.00 87.88 97 LEU A N 1
ATOM 766 C CA . LEU A 1 97 ? -0.947 1.406 -8.329 1.00 87.88 97 LEU A CA 1
ATOM 767 C C . LEU A 1 97 ? -1.473 2.602 -7.531 1.00 87.88 97 LEU A C 1
ATOM 769 O O . LEU A 1 97 ? -1.474 3.720 -8.034 1.00 87.88 97 LEU A O 1
ATOM 773 N N . SER A 1 98 ? -1.936 2.379 -6.302 1.00 86.88 98 SER A N 1
ATOM 774 C CA . SER A 1 98 ? -2.196 3.460 -5.347 1.00 86.88 98 SER A CA 1
ATOM 775 C C . 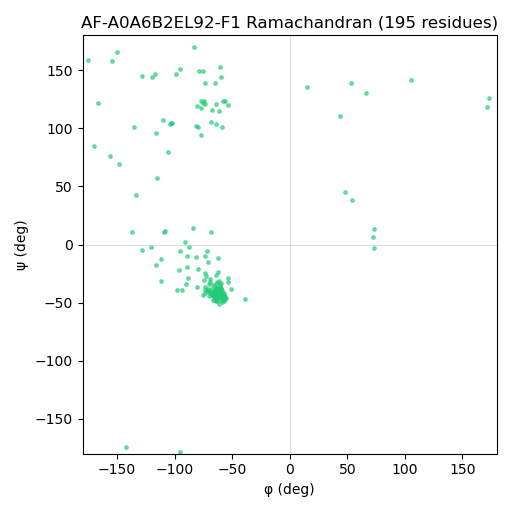SER A 1 98 ? -0.907 3.932 -4.672 1.00 86.88 98 SER A C 1
ATOM 777 O O . SER A 1 98 ? -0.857 5.051 -4.181 1.00 86.88 98 SER A O 1
ATOM 779 N N . ILE A 1 99 ? 0.133 3.090 -4.667 1.00 89.00 99 ILE A N 1
ATOM 780 C CA . ILE A 1 99 ? 1.437 3.384 -4.062 1.00 89.00 99 ILE A CA 1
ATOM 781 C C . ILE A 1 99 ? 2.447 3.861 -5.098 1.00 89.00 99 ILE A C 1
ATOM 783 O O . ILE A 1 99 ? 3.225 4.757 -4.802 1.00 89.00 99 ILE A O 1
ATOM 787 N N . PHE A 1 100 ? 2.459 3.282 -6.296 1.00 90.81 100 PHE A N 1
ATOM 788 C CA . PHE A 1 100 ? 3.376 3.658 -7.368 1.00 90.81 100 PHE A CA 1
ATOM 789 C C . PHE A 1 100 ? 2.620 4.138 -8.593 1.00 90.81 100 PHE A C 1
ATOM 791 O O . PHE A 1 100 ? 1.595 3.570 -8.973 1.00 90.81 100 PHE A O 1
ATOM 798 N N . GLU A 1 101 ? 3.194 5.119 -9.278 1.00 91.50 101 GLU A N 1
ATOM 799 C CA . GLU A 1 101 ? 2.763 5.448 -10.622 1.00 91.50 101 GLU A CA 1
ATOM 800 C C . GLU A 1 101 ? 3.060 4.280 -11.569 1.00 91.50 101 GLU A C 1
ATOM 802 O O . GLU A 1 101 ? 4.117 3.649 -11.511 1.00 91.50 101 GLU A O 1
ATOM 807 N N . GLU A 1 102 ? 2.116 3.995 -12.467 1.00 90.00 102 GLU A N 1
ATOM 808 C CA . GLU A 1 102 ? 2.170 2.837 -13.359 1.00 90.00 102 GLU A CA 1
ATOM 809 C C . GLU A 1 102 ? 3.458 2.771 -14.196 1.00 90.00 102 GLU A C 1
ATOM 811 O O . GLU A 1 102 ? 4.084 1.712 -14.276 1.00 90.00 102 GLU A O 1
ATOM 816 N N . ASN A 1 103 ? 3.863 3.892 -14.800 1.00 90.12 103 ASN A N 1
ATOM 817 C CA . ASN A 1 103 ? 5.055 3.946 -15.648 1.00 90.12 103 ASN A CA 1
ATOM 818 C C . ASN A 1 103 ? 6.326 3.719 -14.827 1.00 90.12 103 ASN A C 1
ATOM 820 O O . ASN A 1 103 ? 7.152 2.877 -15.184 1.00 90.12 103 ASN A O 1
ATOM 824 N N . TYR A 1 104 ? 6.438 4.417 -13.695 1.00 92.25 104 TYR A N 1
ATOM 825 C CA . TYR A 1 104 ? 7.580 4.303 -12.798 1.00 92.25 104 TYR A CA 1
ATOM 826 C C . TYR A 1 104 ? 7.725 2.876 -12.250 1.00 92.25 104 TYR A C 1
ATOM 828 O O . TYR A 1 104 ? 8.818 2.307 -12.293 1.00 92.25 104 TYR A O 1
ATOM 836 N N . LEU A 1 105 ? 6.617 2.253 -11.832 1.00 91.69 105 LEU A N 1
ATOM 837 C CA . LEU A 1 105 ? 6.587 0.871 -11.355 1.00 91.69 105 LEU A CA 1
ATOM 838 C C . LEU A 1 105 ? 7.130 -0.112 -12.400 1.00 91.69 105 LEU A C 1
ATOM 840 O O . LEU A 1 105 ? 7.939 -0.983 -12.082 1.00 91.69 105 LEU A O 1
ATOM 844 N N . ILE A 1 106 ? 6.660 -0.006 -13.644 1.00 89.06 106 ILE A N 1
ATOM 845 C CA . ILE A 1 106 ? 6.997 -0.975 -14.691 1.00 89.06 106 ILE A CA 1
ATOM 846 C C . ILE A 1 106 ? 8.445 -0.823 -15.153 1.00 89.06 106 ILE A C 1
ATOM 848 O O . ILE A 1 106 ? 9.097 -1.843 -15.375 1.00 89.06 106 ILE A O 1
ATOM 852 N N . GLN A 1 107 ? 8.925 0.415 -15.284 1.00 90.00 107 GLN A N 1
ATOM 853 C CA . GLN A 1 107 ? 10.264 0.719 -15.789 1.00 90.00 107 GLN A CA 1
ATOM 854 C C . GLN A 1 107 ? 11.368 0.416 -14.771 1.00 90.00 107 GLN A C 1
ATOM 856 O O . GLN A 1 107 ? 12.471 0.059 -15.169 1.00 90.00 107 GLN A O 1
ATOM 861 N N . ASN A 1 108 ? 11.079 0.540 -13.471 1.00 91.44 108 ASN A N 1
ATOM 862 C CA . ASN A 1 108 ? 12.121 0.513 -12.443 1.00 91.44 108 ASN A CA 1
ATOM 863 C C . ASN A 1 108 ? 12.079 -0.721 -11.537 1.00 91.44 108 ASN A C 1
ATOM 865 O O . ASN A 1 108 ? 13.049 -0.955 -10.820 1.00 91.44 108 ASN A O 1
ATOM 869 N N . PHE A 1 109 ? 11.011 -1.532 -11.554 1.00 92.69 109 PHE A N 1
ATOM 870 C CA . PHE A 1 109 ? 10.863 -2.655 -10.618 1.00 92.69 109 PHE A CA 1
ATOM 871 C C . PHE A 1 109 ? 10.542 -3.991 -11.281 1.00 92.69 109 PHE A C 1
ATOM 873 O O . PHE A 1 109 ? 9.782 -4.084 -12.247 1.00 92.69 109 PHE A O 1
ATOM 880 N N . ASN A 1 110 ? 11.081 -5.061 -10.697 1.00 90.88 110 ASN A N 1
ATOM 881 C CA . ASN A 1 110 ? 10.696 -6.448 -10.943 1.00 90.88 110 ASN A CA 1
ATOM 882 C C . ASN A 1 110 ? 10.742 -7.260 -9.629 1.00 90.88 110 ASN A C 1
ATOM 884 O O . ASN A 1 110 ? 10.920 -6.711 -8.544 1.00 90.88 110 ASN A O 1
ATOM 888 N N . MET A 1 111 ? 10.537 -8.578 -9.702 1.00 89.44 111 MET A N 1
ATOM 889 C CA . MET A 1 111 ? 10.472 -9.439 -8.508 1.00 89.44 111 MET A CA 1
ATOM 890 C C . MET A 1 111 ? 11.830 -10.001 -8.058 1.00 89.44 111 MET A C 1
ATOM 892 O O . MET A 1 111 ? 11.892 -10.639 -7.007 1.00 89.44 111 MET A O 1
ATOM 896 N N . ASN A 1 112 ? 12.882 -9.841 -8.867 1.00 88.06 112 ASN A N 1
ATOM 897 C CA . ASN A 1 112 ? 14.180 -10.500 -8.675 1.00 88.06 112 ASN A CA 1
ATOM 898 C C . ASN A 1 112 ? 15.386 -9.542 -8.704 1.00 88.06 112 ASN A C 1
ATOM 900 O O . ASN A 1 112 ? 16.498 -9.982 -8.452 1.00 88.06 112 ASN A O 1
ATOM 904 N N . GLY A 1 113 ? 15.189 -8.255 -8.984 1.00 86.88 113 GLY A N 1
ATOM 905 C CA . GLY A 1 113 ? 16.254 -7.257 -9.103 1.00 86.88 113 GLY A CA 1
ATOM 906 C C . GLY A 1 113 ? 17.102 -7.360 -10.379 1.00 86.88 113 GLY A C 1
ATOM 907 O O . GLY A 1 113 ? 18.189 -6.798 -10.435 1.00 86.88 113 GLY A O 1
ATOM 908 N N . SER A 1 114 ? 16.667 -8.123 -11.386 1.00 87.62 114 SER A N 1
ATOM 909 C CA . SER A 1 114 ? 17.454 -8.335 -12.613 1.00 87.62 114 SER A CA 1
ATOM 910 C C . SER A 1 114 ? 17.276 -7.206 -13.640 1.00 87.62 114 SER A C 1
ATOM 912 O O . SER A 1 114 ? 16.404 -6.349 -13.486 1.00 87.62 114 SER A O 1
ATOM 914 N N . THR A 1 115 ? 18.099 -7.206 -14.696 1.00 85.56 115 THR A N 1
ATOM 915 C CA . THR A 1 115 ? 17.964 -6.317 -15.872 1.00 85.56 115 THR A CA 1
ATOM 916 C C . THR A 1 115 ? 17.895 -4.822 -15.529 1.00 85.56 115 THR A C 1
ATOM 918 O O . THR A 1 115 ? 17.090 -4.094 -16.102 1.00 85.56 115 THR A O 1
ATOM 921 N N . GLY A 1 116 ? 18.671 -4.368 -14.540 1.00 84.81 116 GLY A N 1
ATOM 922 C CA . GLY A 1 116 ? 18.692 -2.962 -14.111 1.00 84.81 116 GLY A CA 1
ATOM 923 C C . GLY A 1 116 ? 17.452 -2.495 -13.339 1.00 84.81 116 GLY A C 1
ATOM 924 O O . GLY A 1 116 ? 17.344 -1.313 -13.035 1.00 84.81 116 GLY A O 1
ATOM 925 N N . HIS A 1 117 ? 16.523 -3.395 -13.007 1.00 89.62 117 HIS A N 1
ATOM 926 C CA . HIS A 1 117 ? 15.355 -3.068 -12.191 1.00 89.62 117 HIS A CA 1
ATOM 927 C C . HIS A 1 117 ? 15.625 -3.398 -10.722 1.00 89.62 117 HIS A C 1
ATOM 929 O O . HIS A 1 117 ? 16.339 -4.343 -10.397 1.00 89.62 117 HIS A O 1
ATOM 935 N N . ARG A 1 118 ? 14.983 -2.668 -9.814 1.00 90.38 118 ARG A N 1
ATOM 936 C CA . ARG A 1 118 ? 15.015 -2.934 -8.376 1.00 90.38 118 ARG A CA 1
ATOM 937 C C . ARG A 1 118 ? 14.064 -4.069 -8.016 1.00 90.38 118 ARG A C 1
ATOM 939 O O . ARG A 1 118 ? 13.005 -4.240 -8.625 1.00 90.38 118 ARG A O 1
ATOM 946 N N . ASN A 1 119 ? 14.411 -4.821 -6.977 1.00 91.88 119 ASN A N 1
ATOM 947 C CA . ASN A 1 119 ? 13.528 -5.853 -6.455 1.00 91.88 119 ASN A CA 1
ATOM 948 C C . ASN A 1 119 ? 12.413 -5.220 -5.609 1.00 91.88 119 ASN A C 1
ATOM 950 O O . ASN A 1 119 ? 12.657 -4.635 -4.560 1.00 91.88 119 ASN A O 1
ATOM 954 N N . LEU A 1 120 ? 11.162 -5.381 -6.028 1.00 90.94 120 LEU A N 1
ATOM 955 C CA . LEU A 1 120 ? 10.011 -4.836 -5.313 1.00 90.94 120 LEU A CA 1
ATOM 956 C C . LEU A 1 120 ? 9.842 -5.452 -3.908 1.00 90.94 120 LEU A C 1
ATOM 958 O O . LEU A 1 120 ? 9.327 -4.800 -3.003 1.00 90.94 120 LEU A O 1
ATOM 962 N N . LYS A 1 121 ? 10.323 -6.687 -3.700 1.00 89.12 121 LYS A N 1
ATOM 963 C CA . LYS A 1 121 ? 10.276 -7.386 -2.403 1.00 89.12 121 LYS A CA 1
ATOM 964 C C . LYS A 1 121 ? 11.275 -6.851 -1.377 1.00 89.12 121 LYS A C 1
ATOM 966 O O . LYS A 1 121 ? 11.217 -7.278 -0.233 1.00 89.12 121 LYS A O 1
ATOM 971 N N . THR A 1 122 ? 12.208 -5.981 -1.760 1.00 90.00 122 THR A N 1
ATOM 972 C CA . THR A 1 122 ? 13.191 -5.421 -0.817 1.00 90.00 122 THR A CA 1
ATOM 973 C C . THR A 1 122 ? 12.756 -4.072 -0.257 1.00 90.00 122 THR A C 1
ATOM 975 O O . THR A 1 122 ? 13.431 -3.531 0.610 1.00 90.00 122 THR A O 1
ATOM 978 N N . ILE A 1 123 ? 11.642 -3.513 -0.736 1.00 90.94 123 ILE A N 1
ATOM 979 C CA . ILE A 1 123 ? 11.152 -2.209 -0.290 1.00 90.94 123 ILE A CA 1
ATOM 980 C C . ILE A 1 123 ? 10.412 -2.379 1.048 1.00 90.94 123 ILE A C 1
ATOM 982 O O . ILE A 1 123 ? 9.390 -3.070 1.074 1.00 90.94 123 ILE A O 1
ATOM 986 N N . PRO A 1 124 ? 10.858 -1.738 2.146 1.00 89.81 124 PRO A N 1
ATOM 987 C CA . PRO A 1 124 ? 10.356 -2.020 3.494 1.00 89.81 124 PRO A CA 1
ATOM 988 C C . PRO A 1 124 ? 8.839 -1.870 3.662 1.00 89.81 124 PRO A C 1
ATOM 990 O O . PRO A 1 124 ? 8.179 -2.748 4.219 1.00 89.81 124 PRO A O 1
ATOM 993 N N . PHE A 1 125 ? 8.254 -0.798 3.130 1.00 88.12 125 PHE A N 1
ATOM 994 C CA . PHE A 1 125 ? 6.811 -0.576 3.226 1.00 88.12 125 PHE A CA 1
ATOM 995 C C . PHE A 1 125 ? 5.998 -1.506 2.314 1.00 88.12 125 PHE A C 1
ATOM 997 O O . PHE A 1 125 ? 4.853 -1.824 2.631 1.00 88.12 125 PHE A O 1
ATOM 1004 N N . ILE A 1 126 ? 6.581 -2.019 1.225 1.00 90.38 126 ILE A N 1
ATOM 1005 C CA . ILE A 1 126 ? 5.942 -3.051 0.394 1.00 90.38 126 ILE A CA 1
ATOM 1006 C C . ILE A 1 126 ? 5.966 -4.399 1.097 1.00 90.38 126 ILE A C 1
ATOM 1008 O O . ILE A 1 126 ? 4.946 -5.084 1.118 1.00 90.38 126 ILE A O 1
ATOM 1012 N N . VAL A 1 127 ? 7.085 -4.745 1.735 1.00 89.06 127 VAL A N 1
ATOM 1013 C CA . VAL A 1 127 ? 7.173 -5.922 2.608 1.00 89.06 127 VAL A CA 1
ATOM 1014 C C . VAL A 1 127 ? 6.135 -5.828 3.722 1.00 89.06 127 VAL A C 1
ATOM 1016 O O . VAL A 1 127 ? 5.446 -6.806 4.009 1.00 89.06 127 VAL A O 1
ATOM 1019 N N . TYR A 1 128 ? 5.960 -4.641 4.308 1.00 88.62 128 TYR A N 1
ATOM 1020 C CA . TYR A 1 128 ? 4.921 -4.418 5.305 1.00 88.62 128 TYR A CA 1
ATOM 1021 C C . TYR A 1 128 ? 3.517 -4.689 4.752 1.00 88.62 128 TYR A C 1
ATOM 1023 O O . TYR A 1 128 ? 2.744 -5.432 5.360 1.00 88.62 128 TYR A O 1
ATOM 1031 N N . CYS A 1 129 ? 3.209 -4.153 3.569 1.00 86.94 129 CYS A N 1
ATOM 1032 C CA . CYS A 1 129 ? 1.943 -4.389 2.882 1.00 86.94 129 CYS A CA 1
ATOM 1033 C C . CYS A 1 129 ? 1.682 -5.882 2.639 1.00 86.94 129 CYS A C 1
ATOM 1035 O O . CYS A 1 129 ? 0.591 -6.375 2.919 1.00 86.94 129 CYS A O 1
ATOM 1037 N N . THR A 1 130 ? 2.677 -6.628 2.152 1.00 85.38 130 THR A N 1
ATOM 1038 C CA . THR A 1 130 ? 2.497 -8.050 1.834 1.00 85.38 130 THR A CA 1
ATOM 1039 C C . THR A 1 130 ? 2.421 -8.937 3.070 1.00 85.38 130 THR A C 1
ATOM 1041 O O . THR A 1 130 ? 1.653 -9.895 3.063 1.00 85.38 130 THR A O 1
ATOM 1044 N N . ASN A 1 131 ? 3.195 -8.634 4.115 1.00 85.44 131 ASN A N 1
ATOM 1045 C CA . ASN A 1 131 ? 3.334 -9.512 5.279 1.00 85.44 131 ASN A CA 1
ATOM 1046 C C . ASN A 1 131 ? 2.303 -9.232 6.373 1.00 85.44 131 ASN A C 1
ATOM 1048 O O . ASN A 1 131 ? 1.898 -10.157 7.070 1.00 85.44 131 ASN A O 1
ATOM 1052 N N . HIS A 1 132 ? 1.910 -7.969 6.555 1.00 81.19 132 HIS A N 1
ATOM 1053 C CA . HIS A 1 132 ? 1.072 -7.562 7.686 1.00 81.19 132 HIS A CA 1
ATOM 1054 C C . HIS A 1 132 ? -0.329 -7.138 7.285 1.00 81.19 132 HIS A C 1
ATOM 1056 O O . HIS A 1 132 ? -1.253 -7.305 8.074 1.00 81.19 132 HIS A O 1
ATOM 1062 N N . LEU A 1 133 ? -0.490 -6.567 6.092 1.00 78.06 133 LEU A N 1
ATOM 1063 C CA . LEU A 1 133 ? -1.801 -6.121 5.634 1.00 78.06 133 LEU A CA 1
ATOM 1064 C C . LEU A 1 133 ? -2.484 -7.207 4.809 1.00 78.06 133 LEU A C 1
ATOM 1066 O O . LEU A 1 133 ? -3.670 -7.445 5.008 1.00 78.06 133 LEU A O 1
ATOM 1070 N N . GLY A 1 134 ? -1.716 -7.912 3.971 1.00 65.50 134 GLY A N 1
ATOM 1071 C CA . GLY A 1 134 ? -2.199 -8.988 3.112 1.00 65.50 134 GLY A CA 1
ATOM 1072 C C . GLY A 1 134 ? -3.160 -8.452 2.040 1.00 65.50 134 GLY A C 1
ATOM 1073 O O . GLY A 1 134 ? -4.095 -7.718 2.350 1.00 65.50 134 GLY A O 1
ATOM 1074 N N . PRO A 1 135 ? -2.983 -8.774 0.749 1.00 60.94 135 PRO A N 1
ATOM 1075 C CA . PRO A 1 135 ? -3.946 -8.339 -0.254 1.00 60.94 135 PRO A CA 1
ATOM 1076 C C . PRO A 1 135 ? -5.309 -8.956 0.075 1.00 60.94 135 PRO A C 1
ATOM 1078 O O . PRO A 1 135 ? -5.480 -10.173 -0.002 1.00 60.94 135 PRO A O 1
ATOM 1081 N N . THR A 1 136 ? -6.289 -8.116 0.408 1.00 54.19 136 THR A N 1
ATOM 1082 C CA . THR A 1 136 ? -7.651 -8.531 0.785 1.00 54.19 136 THR A CA 1
ATOM 1083 C C . THR A 1 136 ? -8.371 -9.273 -0.361 1.00 54.19 136 THR A C 1
ATOM 1085 O O . THR A 1 136 ? -9.381 -9.930 -0.134 1.00 54.19 136 THR A O 1
ATOM 1088 N N . GLY A 1 137 ? -7.806 -9.241 -1.580 1.00 55.34 137 GLY A N 1
ATOM 1089 C CA . GLY A 1 137 ? -8.248 -9.961 -2.784 1.00 55.34 137 GLY A CA 1
ATOM 1090 C C . GLY A 1 137 ? -7.360 -11.128 -3.256 1.00 55.34 137 GLY A C 1
ATOM 1091 O O . GLY A 1 137 ? -7.544 -11.614 -4.368 1.00 55.34 137 GLY A O 1
ATOM 1092 N N . GLY A 1 138 ? -6.371 -11.584 -2.474 1.00 58.25 138 GLY A N 1
ATOM 1093 C CA . GLY A 1 138 ? -5.631 -12.834 -2.742 1.00 58.25 138 GLY A CA 1
ATOM 1094 C C . GLY A 1 138 ? -4.628 -12.833 -3.912 1.00 58.25 138 GLY A C 1
ATOM 1095 O O . GLY A 1 138 ? -3.923 -13.823 -4.112 1.00 58.25 138 GLY A O 1
ATOM 1096 N N . LEU A 1 139 ? -4.499 -11.749 -4.685 1.00 67.94 139 LEU A N 1
ATOM 1097 C CA . LEU A 1 139 ? -3.488 -11.669 -5.745 1.00 67.94 139 LEU A CA 1
ATOM 1098 C C . LEU A 1 139 ? -2.097 -11.399 -5.176 1.00 67.94 139 LEU A C 1
ATOM 1100 O O . LEU A 1 139 ? -1.859 -10.367 -4.544 1.00 67.94 139 LEU A O 1
ATOM 1104 N N . SER A 1 140 ? -1.153 -12.286 -5.494 1.00 81.38 140 SER A N 1
ATOM 1105 C CA . SER A 1 140 ? 0.256 -12.097 -5.155 1.00 81.38 140 SER A CA 1
ATOM 1106 C C . SER A 1 140 ? 0.827 -10.827 -5.796 1.00 81.38 140 SER A C 1
ATOM 1108 O O . SER A 1 140 ? 0.410 -10.410 -6.881 1.00 81.38 140 SER A O 1
ATOM 1110 N N . LEU A 1 141 ? 1.845 -10.244 -5.156 1.00 83.12 141 LEU A N 1
ATOM 1111 C CA . LEU A 1 141 ? 2.576 -9.075 -5.663 1.00 83.12 141 LEU A CA 1
ATOM 1112 C C . LEU A 1 141 ? 3.055 -9.276 -7.116 1.00 83.12 141 LEU A C 1
ATOM 1114 O O . LEU A 1 141 ? 2.956 -8.378 -7.950 1.00 83.12 141 LEU A O 1
ATOM 1118 N N . GLN A 1 142 ? 3.494 -10.495 -7.441 1.00 84.06 142 GLN A N 1
ATOM 1119 C CA . GLN A 1 142 ? 3.905 -10.886 -8.789 1.00 84.06 142 GLN A CA 1
ATOM 1120 C C . GLN A 1 142 ? 2.743 -10.859 -9.788 1.00 84.06 142 GLN A C 1
ATOM 1122 O O . GLN A 1 142 ? 2.907 -10.364 -10.904 1.00 84.06 142 GLN A O 1
ATOM 1127 N N . SER A 1 143 ? 1.566 -11.359 -9.396 1.00 85.19 143 SER A N 1
ATOM 1128 C CA . SER A 1 143 ? 0.373 -11.336 -10.247 1.00 85.19 143 SER A CA 1
ATOM 1129 C C . SER A 1 143 ? -0.065 -9.903 -10.551 1.00 85.19 143 SER A C 1
ATOM 1131 O O . SER A 1 143 ? -0.392 -9.587 -11.696 1.00 85.19 143 SER A O 1
ATOM 1133 N N . GLN A 1 144 ? -0.001 -9.009 -9.561 1.00 84.88 144 GLN A N 1
ATOM 1134 C CA . GLN A 1 144 ? -0.326 -7.596 -9.762 1.00 84.88 144 GLN A CA 1
ATOM 1135 C C . GLN A 1 144 ? 0.641 -6.922 -10.732 1.00 84.88 144 GLN A C 1
ATOM 1137 O O . GLN A 1 144 ? 0.199 -6.315 -11.706 1.00 84.88 144 GLN A O 1
ATOM 1142 N N . LEU A 1 145 ? 1.951 -7.098 -10.534 1.00 86.38 145 LEU A N 1
ATOM 1143 C CA . LEU A 1 145 ? 2.956 -6.532 -11.431 1.00 86.38 145 LEU A CA 1
ATOM 1144 C C . LEU A 1 145 ? 2.787 -7.042 -12.871 1.00 86.38 145 LEU A C 1
ATOM 1146 O O . LEU A 1 145 ? 2.826 -6.255 -13.818 1.00 86.38 145 LEU A O 1
ATOM 1150 N N . HIS A 1 146 ? 2.543 -8.344 -13.046 1.00 86.44 146 HIS A N 1
ATOM 1151 C CA . HIS A 1 146 ? 2.314 -8.936 -14.364 1.00 86.44 146 HIS A CA 1
ATOM 1152 C C . HIS A 1 146 ? 1.043 -8.387 -15.032 1.00 86.44 146 HIS A C 1
ATOM 1154 O O . HIS A 1 146 ? 1.077 -8.002 -16.202 1.00 86.44 146 HIS A O 1
ATOM 1160 N N . LYS A 1 147 ? -0.067 -8.272 -14.287 1.00 86.06 147 LYS A N 1
ATOM 1161 C CA . LYS A 1 147 ? -1.319 -7.680 -14.787 1.00 86.06 147 LYS A CA 1
ATOM 1162 C C . LYS A 1 147 ? -1.130 -6.225 -15.214 1.00 86.06 147 LYS A C 1
ATOM 1164 O O . LYS A 1 147 ? -1.662 -5.834 -16.253 1.00 86.06 147 LYS A O 1
ATOM 1169 N N . THR A 1 148 ? -0.386 -5.430 -14.448 1.00 85.50 148 THR A N 1
ATOM 1170 C CA . THR A 1 148 ? -0.101 -4.033 -14.803 1.00 85.50 148 THR A CA 1
ATOM 1171 C C . THR A 1 148 ? 0.752 -3.956 -16.069 1.00 85.50 148 THR A C 1
ATOM 1173 O O . THR A 1 148 ? 0.362 -3.283 -17.022 1.00 85.50 148 THR A O 1
ATOM 1176 N N . ARG A 1 149 ? 1.842 -4.733 -16.155 1.00 85.38 149 ARG A N 1
ATOM 1177 C CA . ARG A 1 149 ? 2.686 -4.809 -17.364 1.00 85.38 149 ARG A CA 1
ATOM 1178 C C . ARG A 1 149 ? 1.890 -5.208 -18.604 1.00 85.38 149 ARG A C 1
ATOM 1180 O O . ARG A 1 149 ? 1.976 -4.544 -19.634 1.00 85.38 149 ARG A O 1
ATOM 1187 N N . GLY A 1 150 ? 1.054 -6.241 -18.495 1.00 84.50 150 GLY A N 1
ATOM 1188 C CA . GLY A 1 150 ? 0.196 -6.684 -19.593 1.00 84.50 150 GLY A CA 1
ATOM 1189 C C . GLY A 1 150 ? -0.795 -5.610 -20.058 1.00 84.50 150 GLY A C 1
ATOM 1190 O O . GLY A 1 150 ? -1.070 -5.500 -21.252 1.00 84.50 150 GLY A O 1
ATOM 1191 N N . LYS A 1 151 ? -1.320 -4.780 -19.145 1.00 85.19 151 LYS A N 1
ATOM 1192 C CA . LYS A 1 151 ? -2.201 -3.653 -19.499 1.00 85.19 151 LYS A CA 1
ATOM 1193 C C . LYS A 1 151 ? -1.456 -2.528 -20.207 1.00 85.19 151 LYS A C 1
ATOM 1195 O O . LYS A 1 151 ? -2.014 -1.964 -21.148 1.00 85.19 151 LYS A O 1
ATOM 1200 N N . LEU A 1 152 ? -0.237 -2.209 -19.773 1.00 83.56 152 LEU A N 1
ATOM 1201 C CA . LEU A 1 152 ? 0.587 -1.195 -20.426 1.00 83.56 152 LEU A CA 1
ATOM 1202 C C . LEU A 1 152 ? 0.957 -1.629 -21.850 1.00 83.56 152 LEU A C 1
ATOM 1204 O O . LEU A 1 152 ? 0.718 -0.882 -22.792 1.00 83.56 152 LEU A O 1
ATOM 1208 N N . LEU A 1 153 ? 1.416 -2.872 -22.025 1.00 83.06 153 LEU A N 1
ATOM 1209 C CA . LEU A 1 153 ? 1.743 -3.428 -23.344 1.00 83.06 153 LEU A CA 1
ATOM 1210 C C . LEU A 1 153 ? 0.546 -3.386 -24.302 1.00 83.06 153 LEU A C 1
ATOM 1212 O O . LEU A 1 153 ? 0.684 -2.964 -25.447 1.00 83.06 153 LEU A O 1
ATOM 1216 N N . LYS A 1 154 ? -0.652 -3.755 -23.829 1.00 86.81 154 LYS A N 1
ATOM 1217 C CA . LYS A 1 154 ? -1.881 -3.669 -24.636 1.00 86.81 154 LYS A CA 1
ATOM 1218 C C . LYS A 1 154 ? -2.230 -2.231 -25.026 1.00 86.81 154 LYS A C 1
ATOM 1220 O O . LYS A 1 154 ? -2.731 -2.016 -26.127 1.00 86.81 154 LYS A O 1
ATOM 1225 N N . ARG A 1 155 ? -2.004 -1.254 -24.141 1.00 84.06 155 ARG A N 1
ATOM 1226 C CA . ARG A 1 155 ? -2.208 0.171 -24.451 1.00 84.06 155 ARG A CA 1
ATOM 1227 C C . ARG A 1 155 ? -1.220 0.657 -25.505 1.00 84.06 155 ARG A C 1
ATOM 1229 O O . ARG A 1 155 ? -1.643 1.295 -26.462 1.00 84.06 155 ARG A O 1
ATOM 1236 N N . GLU A 1 156 ? 0.046 0.284 -25.375 1.00 81.81 156 GLU A N 1
ATOM 1237 C CA . GLU A 1 156 ? 1.093 0.663 -26.324 1.00 81.81 156 GLU A CA 1
ATOM 1238 C C . GLU A 1 156 ? 0.854 0.053 -27.714 1.00 81.81 156 GLU A C 1
ATOM 1240 O O . GLU A 1 156 ? 0.916 0.747 -28.726 1.00 81.81 156 GLU A O 1
ATOM 1245 N N . GLN A 1 157 ? 0.464 -1.225 -27.777 1.00 82.50 157 GLN A N 1
ATOM 1246 C CA . GLN A 1 157 ? 0.090 -1.885 -29.033 1.00 82.50 157 GLN A CA 1
ATOM 1247 C C . GLN A 1 157 ? -1.112 -1.220 -29.711 1.00 82.50 157 GLN A C 1
ATOM 1249 O O . GLN A 1 157 ? -1.126 -1.076 -30.931 1.00 82.50 157 GLN A O 1
ATOM 1254 N N . ARG A 1 158 ? -2.119 -0.798 -28.936 1.00 83.19 158 ARG A N 1
ATOM 1255 C CA . ARG A 1 158 ? -3.265 -0.054 -29.477 1.00 83.19 158 ARG A CA 1
ATOM 1256 C C . ARG A 1 158 ? -2.833 1.294 -30.031 1.00 83.19 158 ARG A C 1
ATOM 1258 O O . ARG A 1 158 ? -3.237 1.611 -31.138 1.00 83.19 158 ARG A O 1
ATOM 1265 N N . LYS A 1 159 ? -1.986 2.028 -29.303 1.00 81.81 159 LYS A N 1
ATOM 1266 C CA . LYS A 1 159 ? -1.475 3.337 -29.726 1.00 81.81 159 LYS A CA 1
ATOM 1267 C C . LYS A 1 159 ? -0.752 3.258 -31.072 1.00 81.81 159 LYS A C 1
ATOM 1269 O O . LYS A 1 159 ? -0.994 4.103 -31.923 1.00 81.81 159 LYS A O 1
ATOM 1274 N N . ARG A 1 160 ? 0.073 2.223 -31.272 1.00 77.56 160 ARG A N 1
ATOM 1275 C CA . ARG A 1 160 ? 0.753 1.960 -32.552 1.00 77.56 160 ARG A CA 1
ATOM 1276 C C . ARG A 1 160 ? -0.235 1.690 -33.686 1.00 77.56 160 ARG A C 1
ATOM 1278 O O . ARG A 1 160 ? -0.097 2.269 -34.747 1.00 77.56 160 ARG A O 1
ATOM 1285 N N . ARG A 1 161 ? -1.267 0.880 -33.436 1.00 73.69 161 ARG A N 1
ATOM 1286 C CA . ARG A 1 161 ? -2.307 0.565 -34.435 1.00 73.69 161 ARG A CA 1
ATOM 1287 C C . ARG A 1 161 ? -3.222 1.743 -34.771 1.00 73.69 161 ARG A C 1
ATOM 1289 O O . ARG A 1 161 ? -3.744 1.799 -35.868 1.00 73.69 161 ARG A O 1
ATOM 1296 N N . SER A 1 162 ? -3.441 2.660 -33.832 1.00 67.81 162 SER A N 1
ATOM 1297 C CA . SER A 1 162 ? -4.230 3.882 -34.049 1.00 67.81 162 SER A CA 1
ATOM 1298 C C . SER A 1 162 ? -3.410 5.056 -34.597 1.00 67.81 162 SER A C 1
ATOM 1300 O O . SER A 1 162 ? -3.957 6.135 -34.786 1.00 67.81 162 SER A O 1
ATOM 1302 N N . GLY A 1 163 ? -2.097 4.883 -34.771 1.00 57.16 163 GLY A N 1
ATOM 1303 C CA . GLY A 1 163 ? -1.202 5.896 -35.336 1.00 57.16 163 GLY A CA 1
ATOM 1304 C C . GLY A 1 163 ? -1.034 5.803 -36.854 1.00 57.16 163 GLY A C 1
ATOM 1305 O O . GLY A 1 163 ? -0.267 6.590 -37.392 1.00 57.16 163 GLY A O 1
ATOM 1306 N N . ASP A 1 164 ? -1.729 4.870 -37.512 1.00 48.50 164 ASP A N 1
ATOM 1307 C CA . ASP A 1 164 ? -1.469 4.445 -38.899 1.00 48.50 164 ASP A CA 1
ATOM 1308 C C . ASP A 1 164 ? -2.529 4.913 -39.917 1.00 48.50 164 ASP A C 1
ATOM 1310 O O . ASP A 1 164 ? -2.523 4.490 -41.067 1.00 48.50 164 ASP A O 1
ATOM 1314 N N . ASP A 1 165 ? -3.427 5.829 -39.539 1.00 50.56 165 ASP A N 1
ATOM 1315 C CA . ASP A 1 165 ? -4.441 6.366 -40.467 1.00 50.56 165 ASP A CA 1
ATOM 1316 C C . ASP A 1 165 ? -3.920 7.530 -41.343 1.00 50.56 165 ASP A C 1
ATOM 1318 O O . ASP A 1 165 ? -4.710 8.228 -41.973 1.00 50.56 165 ASP A O 1
ATOM 1322 N N . ASN A 1 166 ? -2.602 7.758 -41.411 1.00 49.22 166 ASN A N 1
ATOM 1323 C CA . ASN A 1 166 ? -1.985 8.708 -42.345 1.00 49.22 166 ASN A CA 1
ATOM 1324 C C . ASN A 1 166 ? -0.574 8.260 -42.769 1.00 49.22 166 ASN A C 1
ATOM 1326 O O . ASN A 1 166 ? 0.394 8.917 -42.405 1.00 49.22 166 ASN A O 1
ATOM 1330 N N . ASP A 1 167 ? -0.445 7.184 -43.546 1.00 41.75 167 ASP A N 1
ATOM 1331 C CA . ASP A 1 167 ? 0.387 7.222 -44.759 1.00 41.75 167 ASP A CA 1
ATOM 1332 C C . ASP A 1 167 ? 0.109 6.000 -45.644 1.00 41.75 167 ASP A C 1
ATOM 1334 O O . ASP A 1 167 ? 0.255 4.847 -45.239 1.00 41.75 167 ASP A O 1
ATOM 1338 N N . ALA A 1 168 ? -0.308 6.253 -46.878 1.00 48.78 168 ALA A N 1
ATOM 1339 C CA . ALA A 1 168 ? -0.412 5.230 -47.901 1.00 48.78 168 ALA A CA 1
ATOM 1340 C C . ALA A 1 168 ? 0.995 4.980 -48.460 1.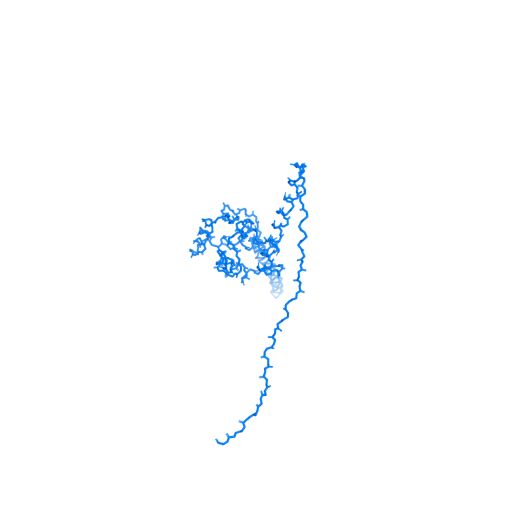00 48.78 168 ALA A C 1
ATOM 1342 O O . ALA A 1 168 ? 1.468 5.743 -49.298 1.00 48.78 168 ALA A O 1
ATOM 1343 N N . GLY A 1 169 ? 1.659 3.906 -48.023 1.00 39.09 169 GLY A N 1
ATOM 1344 C CA . GLY A 1 169 ? 3.033 3.619 -48.443 1.00 39.09 169 GLY A CA 1
ATOM 1345 C C . GLY A 1 169 ? 3.446 2.149 -48.342 1.00 39.09 169 GLY A C 1
ATOM 1346 O O . GLY A 1 169 ? 4.175 1.789 -47.436 1.00 39.09 169 GLY A O 1
ATOM 1347 N N . VAL A 1 170 ? 2.973 1.334 -49.294 1.00 42.88 170 VAL A N 1
ATOM 1348 C CA . VAL A 1 170 ? 3.712 0.264 -50.010 1.00 42.88 170 VAL A CA 1
ATOM 1349 C C . VAL A 1 170 ? 4.629 -0.689 -49.199 1.00 42.88 170 VAL A C 1
ATOM 1351 O O . VAL A 1 170 ? 5.728 -0.292 -48.847 1.00 42.88 170 VAL A O 1
ATOM 1354 N N . MET A 1 171 ? 4.193 -1.967 -49.109 1.00 48.44 171 MET A N 1
ATOM 1355 C CA . MET A 1 171 ? 4.920 -3.272 -49.218 1.00 48.44 171 MET A CA 1
ATOM 1356 C C . MET A 1 171 ? 6.167 -3.493 -48.309 1.00 48.44 171 MET A C 1
ATOM 1358 O O . MET A 1 171 ? 6.987 -2.611 -48.141 1.00 48.44 171 MET A O 1
ATOM 1362 N N . GLU A 1 172 ? 6.439 -4.638 -47.678 1.00 46.84 172 GLU A N 1
ATOM 1363 C CA . GLU A 1 172 ? 6.350 -6.039 -48.109 1.00 46.84 172 GLU A CA 1
ATOM 1364 C C . GLU A 1 172 ? 6.159 -6.982 -46.902 1.00 46.84 172 GLU A C 1
ATOM 1366 O O . GLU A 1 172 ? 6.493 -6.660 -45.761 1.00 46.84 172 GLU A O 1
ATOM 1371 N N . ASP A 1 173 ? 5.617 -8.164 -47.196 1.00 51.28 173 ASP A N 1
ATOM 1372 C CA . ASP A 1 173 ? 5.467 -9.311 -46.307 1.00 51.28 173 ASP A CA 1
ATOM 1373 C C . ASP A 1 173 ? 6.808 -9.800 -45.729 1.00 51.28 173 ASP A C 1
ATOM 1375 O O . ASP A 1 173 ? 7.674 -10.267 -46.467 1.00 51.28 173 ASP A O 1
ATOM 1379 N N . GLU A 1 174 ? 6.921 -9.861 -44.401 1.00 52.34 174 GLU A N 1
ATOM 1380 C CA . GLU A 1 174 ? 7.824 -10.808 -43.738 1.00 52.34 174 GLU A CA 1
ATOM 1381 C C . GLU A 1 174 ? 7.009 -11.792 -42.891 1.00 52.34 174 GLU A C 1
ATOM 1383 O O . GLU A 1 174 ? 6.626 -11.548 -41.744 1.00 52.34 174 GLU A O 1
ATOM 1388 N N . ASN A 1 175 ? 6.738 -12.944 -43.508 1.00 44.25 175 ASN A N 1
ATOM 1389 C CA . ASN A 1 175 ? 6.311 -14.171 -42.850 1.00 44.25 175 ASN A CA 1
ATOM 1390 C C . ASN A 1 175 ? 7.382 -14.603 -41.836 1.00 44.25 175 ASN A C 1
ATOM 1392 O O . ASN A 1 175 ? 8.377 -15.230 -42.201 1.00 44.25 175 ASN A O 1
ATOM 1396 N N . ILE A 1 176 ? 7.160 -14.337 -40.550 1.00 47.41 176 ILE A N 1
ATOM 1397 C CA . ILE A 1 176 ? 7.911 -15.006 -39.484 1.00 47.41 176 ILE A CA 1
ATOM 1398 C C . ILE A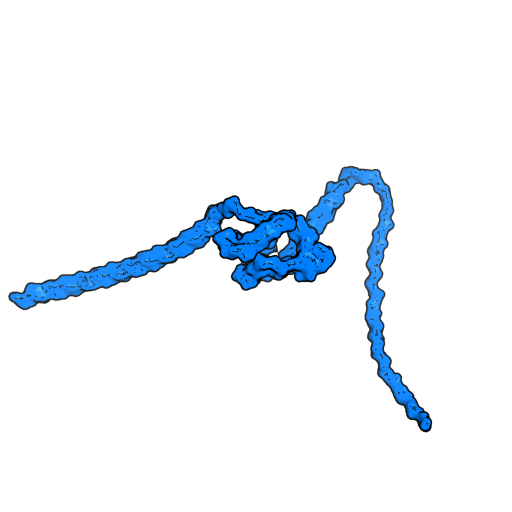 1 176 ? 7.332 -16.417 -39.333 1.00 47.41 176 ILE A C 1
ATOM 1400 O O . ILE A 1 176 ? 6.334 -16.636 -38.643 1.00 47.41 176 ILE A O 1
ATOM 1404 N N . ILE A 1 177 ? 7.960 -17.373 -40.016 1.00 43.44 177 ILE A N 1
ATOM 1405 C CA . ILE A 1 177 ? 7.780 -18.808 -39.792 1.00 43.44 177 ILE A CA 1
ATOM 1406 C C . ILE A 1 177 ? 8.370 -19.130 -38.411 1.00 43.44 177 ILE A C 1
ATOM 1408 O O . ILE A 1 177 ? 9.565 -18.963 -38.181 1.00 43.44 177 ILE A O 1
ATOM 1412 N N . PHE A 1 178 ? 7.519 -19.559 -37.479 1.00 42.41 178 PHE A N 1
ATOM 1413 C CA . PHE A 1 178 ? 7.947 -20.231 -36.254 1.00 42.41 178 PHE A CA 1
ATOM 1414 C C . PHE A 1 178 ? 8.382 -21.649 -36.627 1.00 42.41 178 PHE A C 1
ATOM 1416 O O . PHE A 1 178 ? 7.563 -22.405 -37.144 1.00 42.41 178 PHE A O 1
ATOM 1423 N N . ASP A 1 179 ? 9.636 -21.994 -36.349 1.00 43.22 179 ASP A N 1
ATOM 1424 C CA . ASP A 1 179 ? 10.169 -23.354 -36.453 1.00 43.22 179 ASP A CA 1
ATOM 1425 C C . ASP A 1 179 ? 10.248 -23.946 -35.031 1.00 43.22 179 ASP A C 1
ATOM 1427 O O . ASP A 1 179 ? 11.076 -23.496 -34.229 1.00 43.22 179 ASP A O 1
ATOM 1431 N N . PRO A 1 180 ? 9.336 -24.850 -34.628 1.00 53.41 180 PRO A N 1
ATOM 1432 C CA . PRO A 1 180 ? 9.391 -25.511 -33.340 1.00 53.41 180 PRO A CA 1
ATOM 1433 C C . PRO A 1 180 ? 9.908 -26.934 -33.538 1.00 53.41 180 PRO A C 1
ATOM 1435 O O . PRO A 1 180 ? 9.148 -27.781 -33.981 1.00 53.41 180 PRO A O 1
ATOM 1438 N N . GLU A 1 181 ? 11.168 -27.194 -33.189 1.00 41.91 181 GLU A N 1
ATOM 1439 C CA . GLU A 1 181 ? 11.622 -28.446 -32.560 1.00 41.91 181 GLU A CA 1
ATOM 1440 C C . GLU A 1 181 ? 13.154 -28.483 -32.492 1.00 41.91 181 GLU A C 1
ATOM 1442 O O . GLU A 1 181 ? 13.865 -28.502 -33.493 1.00 41.91 181 GLU A O 1
ATOM 1447 N N . THR A 1 182 ? 13.692 -28.548 -31.278 1.00 49.78 182 THR A N 1
ATOM 1448 C CA . THR A 1 182 ? 15.001 -29.167 -31.056 1.00 49.78 182 THR A CA 1
ATOM 1449 C C . THR A 1 182 ? 14.845 -30.052 -29.825 1.00 49.78 182 THR A C 1
ATOM 1451 O O . THR A 1 182 ? 14.762 -29.521 -28.716 1.00 49.78 182 THR A O 1
ATOM 1454 N N . PRO A 1 183 ? 14.686 -31.377 -29.988 1.00 48.62 183 PRO A N 1
ATOM 1455 C CA . PRO A 1 183 ? 14.598 -32.280 -28.856 1.00 48.62 183 PRO A CA 1
ATOM 1456 C C . PRO A 1 183 ? 15.976 -32.455 -28.214 1.00 48.62 183 PRO A C 1
ATOM 1458 O O . PRO A 1 183 ? 17.000 -32.563 -28.892 1.00 48.62 183 PRO A O 1
ATOM 1461 N N . GLU A 1 184 ? 15.967 -32.462 -26.885 1.00 47.22 184 GLU A N 1
ATOM 1462 C CA . GLU A 1 184 ? 17.103 -32.739 -26.016 1.00 47.22 184 GLU A CA 1
ATOM 1463 C C . GLU A 1 184 ? 17.701 -34.112 -26.357 1.00 47.22 184 GLU A C 1
ATOM 1465 O O . GLU A 1 184 ? 17.011 -35.132 -26.343 1.00 47.22 184 GLU A O 1
ATOM 1470 N N . SER A 1 185 ? 18.994 -34.149 -26.678 1.00 51.34 185 SER A N 1
ATOM 1471 C CA . SER A 1 185 ? 19.736 -35.399 -26.800 1.00 51.34 185 SER A CA 1
ATOM 1472 C C . SER A 1 185 ? 20.156 -35.877 -25.409 1.00 51.34 185 SER A C 1
ATOM 1474 O O . SER A 1 185 ? 21.124 -35.370 -24.835 1.00 51.34 185 SER A O 1
ATOM 1476 N N . ASP A 1 186 ? 19.416 -36.862 -24.903 1.00 44.03 186 ASP A N 1
ATOM 1477 C CA . ASP A 1 186 ? 19.810 -37.774 -23.831 1.00 44.03 186 ASP A CA 1
ATOM 1478 C C . ASP A 1 186 ? 21.147 -38.442 -24.177 1.00 44.03 186 ASP A C 1
ATOM 1480 O O . ASP A 1 186 ? 21.257 -39.170 -25.164 1.00 44.03 186 ASP A O 1
ATOM 1484 N N . ASN A 1 187 ? 22.164 -38.236 -23.341 1.00 44.97 187 ASN A N 1
ATOM 1485 C CA . ASN A 1 187 ? 23.414 -38.984 -23.416 1.00 44.97 187 ASN A CA 1
ATOM 1486 C C . ASN A 1 187 ? 23.452 -39.999 -22.263 1.00 44.97 187 ASN A C 1
ATOM 1488 O O . ASN A 1 187 ? 24.073 -39.774 -21.226 1.00 44.97 187 ASN A O 1
ATOM 1492 N N . SER A 1 188 ? 22.751 -41.120 -22.449 1.00 48.50 188 SER A N 1
ATOM 1493 C CA . SER A 1 188 ? 22.989 -42.367 -21.713 1.00 48.50 188 SER A CA 1
ATOM 1494 C C . SER A 1 188 ? 23.723 -43.338 -22.633 1.00 48.50 188 SER A C 1
ATOM 1496 O O . SER A 1 188 ? 23.114 -43.949 -23.506 1.00 48.50 188 SER A O 1
ATOM 1498 N N . VAL A 1 189 ? 25.029 -43.502 -22.423 1.00 54.00 189 VAL A N 1
ATOM 1499 C CA . VAL A 1 189 ? 25.790 -44.640 -22.953 1.00 54.00 189 VAL A CA 1
ATOM 1500 C C . VAL A 1 189 ? 26.161 -45.525 -21.771 1.00 54.00 189 VAL A C 1
ATOM 1502 O O . VAL A 1 189 ? 26.997 -45.169 -20.945 1.00 54.00 189 VAL A O 1
ATOM 1505 N N . ASN A 1 190 ? 25.480 -46.666 -21.701 1.00 49.00 190 ASN A N 1
ATOM 1506 C CA . ASN A 1 190 ? 25.873 -47.842 -20.936 1.00 49.00 190 ASN A CA 1
ATOM 1507 C C . ASN A 1 190 ? 26.542 -48.844 -21.887 1.00 49.00 190 ASN A C 1
ATOM 1509 O O . ASN A 1 190 ? 26.089 -49.002 -23.021 1.00 49.00 190 ASN A O 1
ATOM 1513 N N . GLY A 1 191 ? 27.516 -49.582 -21.352 1.00 42.84 191 GLY A N 1
ATOM 1514 C CA . GLY A 1 191 ? 28.092 -50.802 -21.926 1.00 42.84 191 GLY A CA 1
ATOM 1515 C C . GLY A 1 191 ? 29.480 -50.590 -22.536 1.00 42.84 191 GLY A C 1
ATOM 1516 O O . GLY A 1 191 ? 29.729 -49.571 -23.162 1.00 42.84 191 GLY A O 1
ATOM 1517 N N . ASP A 1 192 ? 30.437 -51.500 -22.428 1.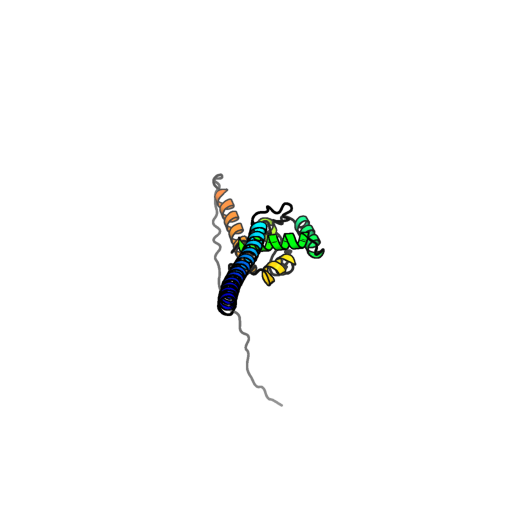00 49.28 192 ASP A N 1
ATOM 1518 C CA . ASP A 1 192 ? 30.486 -52.830 -21.824 1.00 49.28 192 ASP A CA 1
ATOM 1519 C C . ASP A 1 192 ? 31.953 -53.312 -21.930 1.00 49.28 192 ASP A C 1
ATOM 1521 O O . ASP A 1 192 ? 32.713 -52.780 -22.736 1.00 49.28 192 ASP A O 1
ATOM 1525 N N . GLN A 1 193 ? 32.307 -54.276 -21.082 1.00 48.88 193 GLN A N 1
ATOM 1526 C CA . GLN A 1 193 ? 33.419 -55.241 -21.098 1.00 48.88 193 GLN A CA 1
ATOM 1527 C C . GLN A 1 193 ? 34.647 -55.079 -22.022 1.00 48.88 193 GLN A C 1
ATOM 1529 O O . GLN A 1 193 ? 34.561 -54.961 -23.241 1.00 48.88 193 GLN A O 1
ATOM 1534 N N . GLY A 1 194 ? 35.813 -55.314 -21.411 1.00 47.28 194 GLY A N 1
ATOM 1535 C CA . GLY A 1 194 ? 37.045 -55.707 -22.090 1.00 47.28 194 GLY A CA 1
ATOM 1536 C C . GLY A 1 194 ? 38.114 -56.136 -21.085 1.00 47.28 194 GLY A C 1
ATOM 1537 O O . GLY A 1 194 ? 38.918 -55.310 -20.663 1.00 47.28 194 GLY A O 1
ATOM 1538 N N . ASP A 1 195 ? 38.066 -57.407 -20.680 1.00 63.53 195 ASP A N 1
ATOM 1539 C CA . ASP A 1 195 ? 39.218 -58.152 -20.162 1.00 63.53 195 ASP A CA 1
ATOM 1540 C C . ASP A 1 195 ? 40.324 -58.199 -21.234 1.00 63.53 195 ASP A C 1
ATOM 1542 O O . ASP A 1 195 ? 39.996 -58.299 -22.414 1.00 63.53 195 ASP A O 1
ATOM 1546 N N . GLU A 1 196 ? 41.599 -58.146 -20.834 1.00 59.06 196 GLU A N 1
ATOM 1547 C CA . GLU A 1 196 ? 42.671 -59.075 -21.253 1.00 59.06 196 GLU A CA 1
ATOM 1548 C C . GLU A 1 196 ? 44.051 -58.605 -20.734 1.00 59.06 196 GLU A C 1
ATOM 1550 O O . GLU A 1 196 ? 44.462 -57.467 -20.962 1.00 59.06 196 GLU A O 1
ATOM 1555 N N . ASP A 1 197 ? 44.699 -59.546 -20.034 1.00 52.62 197 ASP A N 1
ATOM 1556 C CA . ASP A 1 197 ? 46.132 -59.784 -19.755 1.00 52.62 197 ASP A CA 1
ATOM 1557 C C . ASP A 1 197 ? 47.024 -58.766 -19.008 1.00 52.62 197 ASP A C 1
ATOM 1559 O O . ASP A 1 197 ? 47.455 -57.733 -19.570 1.00 52.62 197 ASP A O 1
#

pLDDT: mean 75.66, std 16.52, range [39.09, 92.94]

Organism: NCBI:txid1109342

Sequence (197 aa):
QADALKDVLKDLKSLQEEVQKLRKTTQTATTKIAIAEKNTESILDLVQPDPESSFPIQSDDTLNKVQADWDLKTDVTEKMKSSLRRFIANGNDKWLLSIFEENYLIQNFNMNGSTGHRNLKTIPFIVYCTNHLGPTGGLSLQSQLHKTRGKLLKREQRKRRSGDDNDAGVMEDENIIFDPETPESDNSVNGDQGDED

Foldseek 3Di:
DVVVVVVVVVVVVVVVVVVVVVVVVVVVVVVVVVVVVVVVVVVVLVPDPLPDPLPQDEDPVSLVVVLVQCVVPDPSVVNNVSQLLVLLVVPLQASNCRHYPLVCPLVAEDCPCPDNHHHQCVRVVSVCSCPPNNRPNPDDPRNSNVVSVVVVVVVVVVVVVVVPPDDDDDDDDDPPDDDDDDDDDDDDDDDDDDDDD

Solvent-accessible surface area (backbone atoms only — not comparable to full-atom values): 11941 Å² total; per-residue (Å²): 117,72,64,66,54,50,53,55,53,50,52,52,50,53,52,51,53,51,53,52,52,49,52,54,52,52,56,53,50,52,52,50,48,56,52,47,52,57,50,48,55,60,46,52,72,69,68,59,78,66,93,76,60,77,51,51,27,67,47,71,69,47,45,51,50,53,49,53,46,50,74,65,69,43,75,65,30,54,52,49,52,53,51,50,49,51,36,31,76,75,22,46,80,48,29,68,59,55,46,23,32,68,66,43,44,61,73,43,40,40,86,77,39,58,96,88,15,45,35,51,75,73,38,68,70,50,40,45,43,60,76,74,66,40,53,77,54,74,61,50,74,66,54,42,54,52,53,52,50,55,51,50,52,55,50,53,55,47,53,59,67,72,66,58,89,80,69,95,76,81,90,80,92,79,84,81,76,83,83,89,83,82,82,84,82,82,88,82,85,81,86,76,90,79,89,82,136

Radius of gyration: 34.45 Å; Cα contacts (8 Å, |Δi|>4): 109; chains: 1; bounding box: 92×76×116 Å

Mean predicted aligned error: 17.36 Å

Secondary structure (DSSP, 8-state):
-HHHHHHHHHHHHHHHHHHHHHHHHHHHHHHHHHHHHHHHHHHHHHHS--TT---SB-SHHHHHHHHHHHHTTSHHHHHHHHHHHHHHHH-TTTHHHHHB-HHHHHHHEESS--TTPEEGGG-HHHHHIIIII--TT---HHHHHHHHHHHHHHHHHHHHHTT-SS-------------------------------